Protein AF-0000000070307706 (afdb_homodimer)

Secondary structure (DSSP, 8-state):
---------SS-EEEEE--TTTTT-EEPPHHHIIIIITT--S-EEEEEEETTEEEEEEEEE-SSEE-TTHHHHHHHTT--TT-EEEEEE-STTEEEEEEE-TTSBBPP---------------/---------SS-EEEEE--TTTTT-EEPPHHHIIIIITT--S-EEEEEEETTEEEEEEEEE-SSEE-TTHHHHHHHTT--TT-EEEEEE-STTEEEEEEE-TTSBBPP---------------

Structure (mmCIF, N/CA/C/O backbone):
data_AF-0000000070307706-model_v1
#
loop_
_entity.id
_entity.type
_entity.pdbx_description
1 polymer 'TF-B3 domain-containing protein'
#
loop_
_atom_site.group_PDB
_atom_site.id
_atom_site.type_symbol
_atom_site.label_atom_id
_atom_site.label_alt_id
_atom_site.label_comp_id
_atom_site.label_asym_id
_atom_site.label_entity_id
_atom_site.label_seq_id
_atom_site.pdbx_PDB_ins_code
_atom_site.Cartn_x
_atom_site.Cartn_y
_atom_site.Cartn_z
_atom_site.occupancy
_atom_site.B_iso_or_equiv
_atom_site.auth_seq_id
_atom_site.auth_comp_id
_atom_site.auth_asym_id
_atom_site.auth_atom_id
_atom_site.pdbx_PDB_model_num
ATOM 1 N N . MET A 1 1 ? 24.484 17.641 -7.973 1 25.28 1 MET A N 1
ATOM 2 C CA . MET A 1 1 ? 23.562 16.859 -7.156 1 25.28 1 MET A CA 1
ATOM 3 C C . MET A 1 1 ? 23.531 15.406 -7.613 1 25.28 1 MET A C 1
ATOM 5 O O . MET A 1 1 ? 23.359 15.133 -8.805 1 25.28 1 MET A O 1
ATOM 9 N N . ALA A 1 2 ? 24.297 14.562 -6.98 1 28.7 2 ALA A N 1
ATOM 10 C CA . ALA A 1 2 ? 24.609 13.188 -7.367 1 28.7 2 ALA A CA 1
ATOM 11 C C . ALA A 1 2 ? 23.344 12.422 -7.766 1 28.7 2 ALA A C 1
ATOM 13 O O . ALA A 1 2 ? 22.281 12.633 -7.184 1 28.7 2 ALA A O 1
ATOM 14 N N . ASN A 1 3 ? 23.156 12.188 -8.977 1 34.12 3 ASN A N 1
ATOM 15 C CA . ASN A 1 3 ? 22.141 11.344 -9.609 1 34.12 3 ASN A CA 1
ATOM 16 C C . ASN A 1 3 ? 21.906 10.062 -8.812 1 34.12 3 ASN A C 1
ATOM 18 O O . ASN A 1 3 ? 22.781 9.188 -8.773 1 34.12 3 ASN A O 1
ATOM 22 N N . SER A 1 4 ? 21.625 10.094 -7.613 1 39.03 4 SER A N 1
ATOM 23 C CA . SER A 1 4 ? 21.484 8.859 -6.844 1 39.03 4 SER A CA 1
ATOM 24 C C . SER A 1 4 ? 20.812 7.766 -7.672 1 39.03 4 SER A C 1
ATOM 26 O O . SER A 1 4 ? 19.781 8.008 -8.297 1 39.03 4 SER A O 1
ATOM 28 N N . PRO A 1 5 ? 21.547 6.77 -8.156 1 43.84 5 PRO A N 1
ATOM 29 C CA . PRO A 1 5 ? 21.047 5.641 -8.945 1 43.84 5 PRO A CA 1
ATOM 30 C C . PRO A 1 5 ? 19.594 5.285 -8.625 1 43.84 5 PRO A C 1
ATOM 32 O O . PRO A 1 5 ? 19.125 5.582 -7.527 1 43.84 5 PRO A O 1
ATOM 35 N N . LEU A 1 6 ? 18.875 5.004 -9.641 1 50.31 6 LEU A N 1
ATOM 36 C CA . LEU A 1 6 ? 17.562 4.41 -9.5 1 50.31 6 LEU A CA 1
ATOM 37 C C . LEU A 1 6 ? 17.516 3.434 -8.328 1 50.31 6 LEU A C 1
ATOM 39 O O . LEU A 1 6 ? 18.25 2.436 -8.328 1 50.31 6 LEU A O 1
ATOM 43 N N . HIS A 1 7 ? 17.656 3.783 -7.18 1 57.91 7 HIS A N 1
ATOM 44 C CA . HIS A 1 7 ? 17.688 2.83 -6.078 1 57.91 7 HIS A CA 1
ATOM 45 C C . HIS A 1 7 ? 16.422 1.986 -6.031 1 57.91 7 HIS A C 1
ATOM 47 O O . HIS A 1 7 ? 15.312 2.525 -6.016 1 57.91 7 HIS A O 1
ATOM 53 N N . SER A 1 8 ? 16.5 0.794 -6.781 1 58.91 8 SER A N 1
ATOM 54 C CA . SER A 1 8 ? 15.453 -0.199 -6.57 1 58.91 8 SER A CA 1
ATOM 55 C C . SER A 1 8 ? 15.172 -0.402 -5.082 1 58.91 8 SER A C 1
ATOM 57 O O . SER A 1 8 ? 16.109 -0.51 -4.281 1 58.91 8 SER A O 1
ATOM 59 N N . PRO A 1 9 ? 13.984 -0.134 -4.828 1 68.81 9 PRO A N 1
ATOM 60 C CA . PRO A 1 9 ? 13.695 -0.359 -3.408 1 68.81 9 PRO A CA 1
ATOM 61 C C . PRO A 1 9 ? 14.094 -1.757 -2.939 1 68.81 9 PRO A C 1
ATOM 63 O O . PRO A 1 9 ? 14.062 -2.709 -3.723 1 68.81 9 PRO A O 1
ATOM 66 N N . ILE A 1 10 ? 14.617 -1.902 -1.803 1 72.19 10 ILE A N 1
ATOM 67 C CA . ILE A 1 10 ? 15.008 -3.174 -1.205 1 72.19 10 ILE A CA 1
ATOM 68 C C . ILE A 1 10 ? 13.812 -4.117 -1.165 1 72.19 10 ILE A C 1
ATOM 70 O O . ILE A 1 10 ? 13.93 -5.297 -1.506 1 72.19 10 ILE A O 1
ATOM 74 N N . ASN A 1 11 ? 12.617 -3.582 -0.827 1 87 11 ASN A N 1
ATOM 75 C CA . ASN A 1 11 ? 11.375 -4.348 -0.787 1 87 11 ASN A CA 1
ATOM 76 C C . ASN A 1 11 ? 10.297 -3.707 -1.653 1 87 11 ASN A C 1
ATOM 78 O O . ASN A 1 11 ? 9.445 -2.975 -1.148 1 87 11 ASN A O 1
ATOM 82 N N . PRO A 1 12 ? 10.391 -4.07 -2.934 1 91.25 12 PRO A N 1
ATOM 83 C CA . PRO A 1 12 ? 9.477 -3.393 -3.854 1 91.25 12 PRO A CA 1
ATOM 84 C C . PRO A 1 12 ? 8.008 -3.758 -3.607 1 91.25 12 PRO A C 1
ATOM 86 O O . PRO A 1 12 ? 7.719 -4.852 -3.113 1 91.25 12 PRO A O 1
ATOM 89 N N . HIS A 1 13 ? 7.188 -2.857 -3.975 1 96 13 HIS A N 1
ATOM 90 C CA . HIS A 1 13 ? 5.75 -2.998 -3.764 1 96 13 HIS A CA 1
ATOM 91 C C . HIS A 1 13 ? 4.996 -3.002 -5.09 1 96 13 HIS A C 1
ATOM 93 O O . HIS A 1 13 ? 5.441 -2.389 -6.062 1 96 13 HIS A O 1
ATOM 99 N N . PHE A 1 14 ? 3.879 -3.693 -5.133 1 97 14 PHE A N 1
ATOM 100 C CA . PHE A 1 14 ? 2.834 -3.475 -6.125 1 97 14 PHE A CA 1
ATOM 101 C C . PHE A 1 14 ? 1.454 -3.537 -5.484 1 97 14 PHE A C 1
ATOM 103 O O . PHE A 1 14 ? 1.324 -3.91 -4.316 1 97 14 PHE A O 1
ATOM 110 N N . PHE A 1 15 ? 0.473 -3.076 -6.176 1 96.81 15 PHE A N 1
ATOM 111 C CA . PHE A 1 15 ? -0.882 -3.18 -5.645 1 96.81 15 PHE A CA 1
ATOM 112 C C . PHE A 1 15 ? -1.848 -3.656 -6.723 1 96.81 15 PHE A C 1
ATOM 114 O O . PHE A 1 15 ? -1.539 -3.588 -7.914 1 96.81 15 PHE A O 1
ATOM 121 N N . GLN A 1 16 ? -2.939 -4.16 -6.289 1 96.88 16 GLN A N 1
ATOM 122 C CA . GLN A 1 16 ? -4.027 -4.59 -7.16 1 96.88 16 GLN A CA 1
ATOM 123 C C . GLN A 1 16 ? -5.387 -4.211 -6.57 1 96.88 16 GLN A C 1
ATOM 125 O O . GLN A 1 16 ? -5.688 -4.559 -5.426 1 96.88 16 GLN A O 1
ATOM 130 N N . PRO A 1 17 ? -6.156 -3.441 -7.34 1 95.38 17 PRO A N 1
ATOM 131 C CA . PRO A 1 17 ? -7.574 -3.393 -6.98 1 95.38 17 PRO A CA 1
ATOM 132 C C . PRO A 1 17 ? -8.297 -4.715 -7.234 1 95.38 17 PRO A C 1
ATOM 134 O O . PRO A 1 17 ? -8 -5.402 -8.219 1 95.38 17 PRO A O 1
ATOM 137 N N . LEU A 1 18 ? -9.141 -5.074 -6.305 1 97.5 18 LEU A N 1
ATOM 138 C CA . LEU A 1 18 ? -9.891 -6.312 -6.488 1 97.5 18 LEU A CA 1
ATOM 139 C C . LEU A 1 18 ? -11.141 -6.066 -7.332 1 97.5 18 LEU A C 1
ATOM 141 O O . LEU A 1 18 ? -12.086 -5.426 -6.875 1 97.5 18 LEU A O 1
ATOM 145 N N . LEU A 1 19 ? -11.055 -6.602 -8.5 1 96.5 19 LEU A N 1
ATOM 146 C CA . LEU A 1 19 ? -12.117 -6.445 -9.484 1 96.5 19 LEU A CA 1
ATOM 147 C C . LEU A 1 19 ? -12.93 -7.73 -9.617 1 96.5 19 LEU A C 1
ATOM 149 O O . LEU A 1 19 ? -12.594 -8.75 -9.008 1 96.5 19 LEU A O 1
ATOM 153 N N . PRO A 1 20 ? -14.047 -7.621 -10.328 1 96.38 20 PRO A N 1
ATOM 154 C CA . PRO A 1 20 ? -14.828 -8.852 -10.477 1 96.38 20 PRO A CA 1
ATOM 155 C C . PRO A 1 20 ? -13.977 -10.031 -10.961 1 96.38 20 PRO A C 1
ATOM 157 O O . PRO A 1 20 ? -13.172 -9.883 -11.883 1 96.38 20 PRO A O 1
ATOM 160 N N . GLY A 1 21 ? -14.141 -11.18 -10.344 1 96.12 21 GLY A N 1
ATOM 161 C CA . GLY A 1 21 ? -13.383 -12.367 -10.688 1 96.12 21 GLY A CA 1
ATOM 162 C C . GLY A 1 21 ? -12.086 -12.5 -9.914 1 96.12 21 GLY A C 1
ATOM 163 O O . GLY A 1 21 ? -11.32 -13.438 -10.133 1 96.12 21 GLY A O 1
ATOM 164 N N . PHE A 1 22 ? -11.883 -11.664 -8.93 1 97.06 22 PHE A N 1
ATOM 165 C CA . PHE A 1 22 ? -10.594 -11.609 -8.234 1 97.06 22 PHE A CA 1
ATOM 166 C C . PHE A 1 22 ? -10.367 -12.883 -7.426 1 97.06 22 PHE A C 1
ATOM 168 O O . PHE A 1 22 ? -9.227 -13.195 -7.066 1 97.06 22 PHE A O 1
ATOM 175 N N . THR A 1 23 ? -11.367 -13.617 -7.047 1 96.38 23 THR A N 1
ATOM 176 C CA . THR A 1 23 ? -11.219 -14.797 -6.207 1 96.38 23 THR A CA 1
ATOM 177 C C . THR A 1 23 ? -10.555 -15.938 -6.98 1 96.38 23 THR A C 1
ATOM 179 O O . THR A 1 23 ? -9.992 -16.844 -6.383 1 96.38 23 THR A O 1
ATOM 182 N N . ASN A 1 24 ? -10.688 -15.898 -8.273 1 96.19 24 ASN A N 1
ATOM 183 C CA . ASN A 1 24 ? -10.117 -16.953 -9.102 1 96.19 24 ASN A CA 1
ATOM 184 C C . ASN A 1 24 ? -8.602 -16.812 -9.219 1 96.19 24 ASN A C 1
ATOM 186 O O . ASN A 1 24 ? -7.875 -17.812 -9.102 1 96.19 24 ASN A O 1
ATOM 190 N N . HIS A 1 25 ? -8.211 -15.711 -9.516 1 96.31 25 HIS A N 1
ATOM 191 C CA . HIS A 1 25 ? -6.793 -15.391 -9.617 1 96.31 25 HIS A CA 1
ATOM 192 C C . HIS A 1 25 ? -6.555 -13.891 -9.469 1 96.31 25 HIS A C 1
ATOM 194 O O . HIS A 1 25 ? -7.496 -13.102 -9.539 1 96.31 25 HIS A O 1
ATOM 200 N N . LEU A 1 26 ? -5.371 -13.562 -9.203 1 97.75 26 LEU A N 1
ATOM 201 C CA . LEU A 1 26 ? -4.977 -12.156 -9.172 1 97.75 26 LEU A CA 1
ATOM 202 C C . LEU A 1 26 ? -3.783 -11.906 -10.086 1 97.75 26 LEU A C 1
ATOM 204 O O . LEU A 1 26 ? -2.766 -12.602 -9.992 1 97.75 26 LEU A O 1
ATOM 208 N N . ASP A 1 27 ? -3.938 -10.977 -10.922 1 96 27 ASP A N 1
ATOM 209 C CA . ASP A 1 27 ? -2.836 -10.625 -11.812 1 96 27 ASP A CA 1
ATOM 210 C C . ASP A 1 27 ? -1.731 -9.891 -11.062 1 96 27 ASP A C 1
ATOM 212 O O . ASP A 1 27 ? -2.01 -9.062 -10.195 1 96 27 ASP A O 1
ATOM 216 N N . ILE A 1 28 ? -0.563 -10.203 -11.383 1 96.12 28 ILE A N 1
ATOM 217 C CA . ILE A 1 28 ? 0.592 -9.422 -10.961 1 96.12 28 ILE A CA 1
ATOM 218 C C . ILE A 1 28 ? 0.932 -8.391 -12.031 1 96.12 28 ILE A C 1
ATOM 220 O O . ILE A 1 28 ? 1.01 -8.719 -13.219 1 96.12 28 ILE A O 1
ATOM 224 N N . PRO A 1 29 ? 1.104 -7.133 -11.672 1 95.44 29 PRO A N 1
ATOM 225 C CA . PRO A 1 29 ? 1.474 -6.141 -12.68 1 95.44 29 PRO A CA 1
ATOM 226 C C . PRO A 1 29 ? 2.68 -6.566 -13.516 1 95.44 29 PRO A C 1
ATOM 228 O O . PRO A 1 29 ? 3.689 -7.012 -12.961 1 95.44 29 PRO A O 1
ATOM 231 N N . VAL A 1 30 ? 2.605 -6.355 -14.789 1 93.06 30 VAL A N 1
ATOM 232 C CA . VAL A 1 30 ? 3.615 -6.832 -15.727 1 93.06 30 VAL A CA 1
ATOM 233 C C . VAL A 1 30 ? 4.969 -6.203 -15.391 1 93.06 30 VAL A C 1
ATOM 235 O O . VAL A 1 30 ? 5.984 -6.898 -15.336 1 93.06 30 VAL A O 1
ATOM 238 N N . ALA A 1 31 ? 4.961 -4.934 -15.172 1 90.88 31 ALA A N 1
ATOM 239 C CA . ALA A 1 31 ? 6.203 -4.227 -14.867 1 90.88 31 ALA A CA 1
ATOM 240 C C . ALA A 1 31 ? 6.883 -4.812 -13.633 1 90.88 31 ALA A C 1
ATOM 242 O O . ALA A 1 31 ? 8.102 -5 -13.617 1 90.88 31 ALA A O 1
ATOM 243 N N . PHE A 1 32 ? 6.125 -5.105 -12.672 1 93.44 32 PHE A N 1
ATOM 244 C CA . PHE A 1 32 ? 6.684 -5.699 -11.461 1 93.44 32 PHE A CA 1
ATOM 245 C C . PHE A 1 32 ? 7.211 -7.102 -11.742 1 93.44 32 PHE A C 1
ATOM 247 O O . PHE A 1 32 ? 8.305 -7.457 -11.297 1 93.44 32 PHE A O 1
ATOM 254 N N . PHE A 1 33 ? 6.391 -7.812 -12.391 1 92.62 33 PHE A N 1
ATOM 255 C CA . PHE A 1 33 ? 6.719 -9.203 -12.688 1 92.62 33 PHE A CA 1
ATOM 256 C C . PHE A 1 33 ? 8.039 -9.297 -13.438 1 92.62 33 PHE A C 1
ATOM 258 O O . PHE A 1 33 ? 8.938 -10.039 -13.031 1 92.62 33 PHE A O 1
ATOM 265 N N . LEU A 1 34 ? 8.219 -8.578 -14.469 1 89.31 34 LEU A N 1
ATOM 266 C CA . LEU A 1 34 ? 9.406 -8.633 -15.32 1 89.31 34 LEU A CA 1
ATOM 267 C C . LEU A 1 34 ? 10.641 -8.18 -14.555 1 89.31 34 LEU A C 1
ATOM 269 O O . LEU A 1 34 ? 11.719 -8.758 -14.703 1 89.31 34 LEU A O 1
ATOM 273 N N . LYS A 1 35 ? 10.453 -7.301 -13.734 1 88.25 35 LYS A N 1
ATOM 274 C CA . LYS A 1 35 ? 11.594 -6.691 -13.055 1 88.25 35 LYS A CA 1
ATOM 275 C C . LYS A 1 35 ? 12.039 -7.531 -11.867 1 88.25 35 LYS A C 1
ATOM 277 O O . LYS A 1 35 ? 13.234 -7.625 -11.578 1 88.25 35 LYS A O 1
ATOM 282 N N . HIS A 1 36 ? 11.039 -8.148 -11.195 1 88.56 36 HIS A N 1
ATOM 283 C CA . HIS A 1 36 ? 11.398 -8.672 -9.883 1 88.56 36 HIS A CA 1
ATOM 284 C C . HIS A 1 36 ? 11.195 -10.18 -9.82 1 88.56 36 HIS A C 1
ATOM 286 O O . HIS A 1 36 ? 11.727 -10.844 -8.93 1 88.56 36 HIS A O 1
ATOM 292 N N . LEU A 1 37 ? 10.438 -10.68 -10.75 1 88.5 37 LEU A N 1
ATOM 293 C CA . LEU A 1 37 ? 10.078 -12.078 -10.57 1 88.5 37 LEU A CA 1
ATOM 294 C C . LEU A 1 37 ? 10.555 -12.922 -11.75 1 88.5 37 LEU A C 1
ATOM 296 O O . LEU A 1 37 ? 10.719 -14.141 -11.625 1 88.5 37 LEU A O 1
ATOM 300 N N . GLU A 1 38 ? 10.688 -12.156 -13.023 1 78.44 38 GLU A N 1
ATOM 301 C CA . GLU A 1 38 ? 10.914 -12.898 -14.258 1 78.44 38 GLU A CA 1
ATOM 302 C C . GLU A 1 38 ? 12.328 -13.469 -14.305 1 78.44 38 GLU A C 1
ATOM 304 O O . GLU A 1 38 ? 13.305 -12.719 -14.398 1 78.44 38 GLU A O 1
ATOM 309 N N . ARG A 1 39 ? 12.68 -14.266 -13.594 1 66.06 39 ARG A N 1
ATOM 310 C CA . ARG A 1 39 ? 13.945 -14.945 -13.844 1 66.06 39 ARG A CA 1
ATOM 311 C C . ARG A 1 39 ? 13.727 -16.266 -14.578 1 66.06 39 ARG A C 1
ATOM 313 O O . ARG A 1 39 ? 14.531 -16.641 -15.43 1 66.06 39 ARG A O 1
ATOM 320 N N . ASN A 1 40 ? 12.75 -16.922 -14.391 1 64.31 40 ASN A N 1
ATOM 321 C CA . ASN A 1 40 ? 12.414 -18.156 -15.086 1 64.31 40 ASN A CA 1
ATOM 322 C C . ASN A 1 40 ? 10.906 -18.344 -15.211 1 64.31 40 ASN A C 1
ATOM 324 O O . ASN A 1 40 ? 10.141 -17.844 -14.375 1 64.31 40 ASN A O 1
ATOM 328 N N . ASN A 1 41 ? 10.383 -18.5 -16.391 1 64.5 41 ASN A N 1
ATOM 329 C CA . ASN A 1 41 ? 8.969 -18.641 -16.75 1 64.5 41 ASN A CA 1
ATOM 330 C C . ASN A 1 41 ? 8.359 -19.906 -16.141 1 64.5 41 ASN A C 1
ATOM 332 O O . ASN A 1 41 ? 7.258 -20.312 -16.516 1 64.5 41 ASN A O 1
ATOM 336 N N . LYS A 1 42 ? 9.102 -20.562 -15.281 1 73.62 42 LYS A N 1
ATOM 337 C CA . LYS A 1 42 ? 8.555 -21.75 -14.648 1 73.62 42 LYS A CA 1
ATOM 338 C C . LYS A 1 42 ? 7.621 -21.391 -13.492 1 73.62 42 LYS A C 1
ATOM 340 O O . LYS A 1 42 ? 7.695 -20.281 -12.953 1 73.62 42 LYS A O 1
ATOM 345 N N . ARG A 1 43 ? 6.625 -22.297 -13.289 1 82.62 43 ARG A N 1
ATOM 346 C CA . ARG A 1 43 ? 5.738 -22.219 -12.133 1 82.62 43 ARG A CA 1
ATOM 347 C C . ARG A 1 43 ? 6.535 -22.078 -10.836 1 82.62 43 ARG A C 1
ATOM 349 O O . ARG A 1 43 ? 7.535 -22.766 -10.641 1 82.62 43 ARG A O 1
ATOM 356 N N . LYS A 1 44 ? 6.133 -21.031 -10.078 1 92.44 44 LYS A N 1
ATOM 357 C CA . LYS A 1 44 ? 6.789 -20.75 -8.812 1 92.44 44 LYS A CA 1
ATOM 358 C C . LYS A 1 44 ? 5.781 -20.734 -7.664 1 92.44 44 LYS A C 1
ATOM 360 O O . LYS A 1 44 ? 4.586 -20.516 -7.883 1 92.44 44 LYS A O 1
ATOM 365 N N . THR A 1 45 ? 6.25 -21.078 -6.508 1 95.19 45 THR A N 1
ATOM 366 C CA . THR A 1 45 ? 5.426 -20.984 -5.309 1 95.19 45 THR A CA 1
ATOM 367 C C . THR A 1 45 ? 5.809 -19.766 -4.484 1 95.19 45 THR A C 1
ATOM 369 O O . THR A 1 45 ? 6.98 -19.562 -4.16 1 95.19 45 THR A O 1
ATOM 372 N N . ALA A 1 46 ? 4.871 -18.984 -4.219 1 97 46 ALA A N 1
ATOM 373 C CA . ALA A 1 46 ? 5.066 -17.828 -3.363 1 97 46 ALA A CA 1
ATOM 374 C C . ALA A 1 46 ? 4.43 -18.031 -1.992 1 97 46 ALA A C 1
ATOM 376 O O . ALA A 1 46 ? 3.566 -18.891 -1.827 1 97 46 ALA A O 1
ATOM 377 N N . LYS A 1 47 ? 4.914 -17.25 -1.072 1 98.12 47 LYS A N 1
ATOM 378 C CA . LYS A 1 47 ? 4.363 -17.219 0.279 1 98.12 47 LYS A CA 1
ATOM 379 C C . LYS A 1 47 ? 3.77 -15.852 0.595 1 98.12 47 LYS A C 1
ATOM 381 O O . LYS A 1 47 ? 4.434 -14.828 0.414 1 98.12 47 LYS A O 1
ATOM 386 N N . LEU A 1 48 ? 2.514 -15.82 1.007 1 98 48 LEU A N 1
ATOM 387 C CA . LEU A 1 48 ? 1.842 -14.594 1.423 1 98 48 LEU A CA 1
ATOM 388 C C . LEU A 1 48 ? 1.691 -14.547 2.939 1 98 48 LEU A C 1
ATOM 390 O O . LEU A 1 48 ? 1.241 -15.516 3.555 1 98 48 LEU A O 1
ATOM 394 N N . ARG A 1 49 ? 2.098 -13.461 3.488 1 96.38 49 ARG A N 1
ATOM 395 C CA . ARG A 1 49 ? 1.932 -13.172 4.91 1 96.38 49 ARG A CA 1
ATOM 396 C C . ARG A 1 49 ? 1.136 -11.891 5.117 1 96.38 49 ARG A C 1
ATOM 398 O O . ARG A 1 49 ? 1.041 -11.055 4.211 1 96.38 49 ARG A O 1
ATOM 405 N N . SER A 1 50 ? 0.526 -11.781 6.207 1 93.88 50 SER A N 1
ATOM 406 C CA . SER A 1 50 ? -0.199 -10.57 6.605 1 93.88 50 SER A CA 1
ATOM 407 C C . SER A 1 50 ? -0.211 -10.406 8.117 1 93.88 50 SER A C 1
ATOM 409 O O . SER A 1 50 ? -0.017 -11.375 8.859 1 93.88 50 SER A O 1
ATOM 411 N N . ASP A 1 51 ? -0.408 -9.18 8.57 1 88.94 51 ASP A N 1
ATOM 412 C CA . ASP A 1 51 ? -0.5 -8.938 10.008 1 88.94 51 ASP A CA 1
ATOM 413 C C . ASP A 1 51 ? -1.82 -9.461 10.57 1 88.94 51 ASP A C 1
ATOM 415 O O . ASP A 1 51 ? -1.97 -9.609 11.789 1 88.94 51 ASP A O 1
ATOM 419 N N . ALA A 1 52 ? -2.75 -9.695 9.734 1 86.12 52 ALA A N 1
ATOM 420 C CA . ALA A 1 52 ? -4.09 -10.109 10.156 1 86.12 52 ALA A CA 1
ATOM 421 C C . ALA A 1 52 ? -4.133 -11.602 10.461 1 86.12 52 ALA A C 1
ATOM 423 O O . ALA A 1 52 ? -5.117 -12.102 11.008 1 86.12 52 ALA A O 1
ATOM 424 N N . SER A 1 53 ? -3.123 -12.297 10.109 1 85.19 53 SER A N 1
ATOM 425 C CA . SER A 1 53 ? -3.102 -13.75 10.266 1 85.19 53 SER A CA 1
ATOM 426 C C . SER A 1 53 ? -1.705 -14.242 10.617 1 85.19 53 SER A C 1
ATOM 428 O O . SER A 1 53 ? -0.711 -13.758 10.078 1 85.19 53 SER A O 1
ATOM 430 N N . GLU A 1 54 ? -1.62 -15.188 11.43 1 88.31 54 GLU A N 1
ATOM 431 C CA . GLU A 1 54 ? -0.34 -15.82 11.727 1 88.31 54 GLU A CA 1
ATOM 432 C C . GLU A 1 54 ? 0.027 -16.859 10.664 1 88.31 54 GLU A C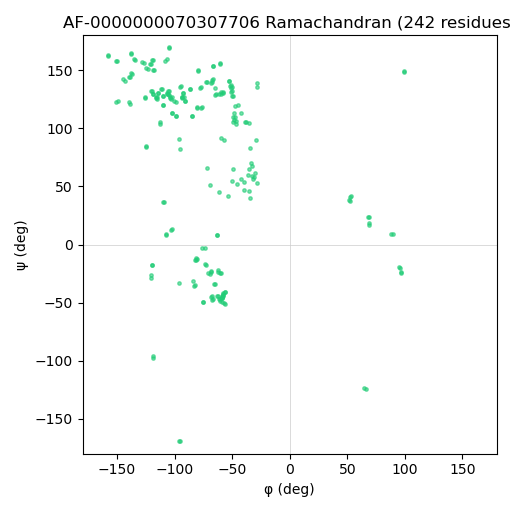 1
ATOM 434 O O . GLU A 1 54 ? 1.169 -17.312 10.609 1 88.31 54 GLU A O 1
ATOM 439 N N . THR A 1 55 ? -0.92 -17.172 9.906 1 92.38 55 THR A N 1
ATOM 440 C CA . THR A 1 55 ? -0.743 -18.203 8.883 1 92.38 55 THR A CA 1
ATOM 441 C C . THR A 1 55 ? 0.04 -17.641 7.695 1 92.38 55 THR A C 1
ATOM 443 O O . THR A 1 55 ? -0.179 -16.516 7.273 1 92.38 55 THR A O 1
ATOM 446 N N . THR A 1 56 ? 0.955 -18.391 7.234 1 96.81 56 THR A N 1
ATOM 447 C CA . THR A 1 56 ? 1.585 -18.141 5.941 1 96.81 56 THR A CA 1
ATOM 448 C C . THR A 1 56 ? 0.888 -18.938 4.844 1 96.81 56 THR A C 1
ATOM 450 O O . THR A 1 56 ? 0.737 -20.156 4.953 1 96.81 56 THR A O 1
ATOM 453 N N . TRP A 1 57 ? 0.454 -18.312 3.822 1 97.62 57 TRP A N 1
ATOM 454 C CA . TRP A 1 57 ? -0.342 -18.922 2.766 1 97.62 57 TRP A CA 1
ATOM 455 C C . TRP A 1 57 ? 0.511 -19.203 1.531 1 97.62 57 TRP A C 1
ATOM 457 O O . TRP A 1 57 ? 1.196 -18.312 1.03 1 97.62 57 TRP A O 1
ATOM 467 N N . ARG A 1 58 ? 0.479 -20.391 1.081 1 98.12 58 ARG A N 1
ATOM 468 C CA . ARG A 1 58 ? 1.177 -20.75 -0.149 1 98.12 58 ARG A CA 1
ATOM 469 C C . ARG A 1 58 ? 0.301 -20.484 -1.37 1 98.12 58 ARG A C 1
ATOM 471 O O . ARG A 1 58 ? -0.87 -20.875 -1.393 1 98.12 58 ARG A O 1
ATOM 478 N N . VAL A 1 59 ? 0.885 -19.875 -2.338 1 98 59 VAL A N 1
ATOM 479 C CA . VAL A 1 59 ? 0.173 -19.578 -3.578 1 98 59 VAL A CA 1
ATOM 480 C C . VAL A 1 59 ? 1.073 -19.875 -4.773 1 98 59 VAL A C 1
ATOM 482 O O . VAL A 1 59 ? 2.285 -19.656 -4.719 1 98 59 VAL A O 1
ATOM 485 N N . GLU A 1 60 ? 0.481 -20.297 -5.836 1 96.56 60 GLU A N 1
ATOM 486 C CA . GLU A 1 60 ? 1.239 -20.562 -7.055 1 96.56 60 GLU A CA 1
ATOM 487 C C . GLU A 1 60 ? 1.233 -19.344 -7.984 1 96.56 60 GLU A C 1
ATOM 489 O O . GLU A 1 60 ? 0.206 -18.688 -8.148 1 96.56 60 GLU A O 1
ATOM 494 N N . ILE A 1 61 ? 2.385 -19.109 -8.477 1 94.88 61 ILE A N 1
ATOM 495 C CA . ILE A 1 61 ? 2.504 -18.141 -9.562 1 94.88 61 ILE A CA 1
ATOM 496 C C . ILE A 1 61 ? 2.562 -18.859 -10.906 1 94.88 61 ILE A C 1
ATOM 498 O O . ILE A 1 61 ? 3.527 -19.578 -11.188 1 94.88 61 ILE A O 1
ATOM 502 N N . ASP A 1 62 ? 1.578 -18.734 -11.648 1 90.38 62 ASP A N 1
ATOM 503 C CA . ASP A 1 62 ? 1.436 -19.297 -12.984 1 90.38 62 ASP A CA 1
ATOM 504 C C . ASP A 1 62 ? 1.412 -18.203 -14.047 1 90.38 62 ASP A C 1
ATOM 506 O O . ASP A 1 62 ? 0.408 -17.5 -14.203 1 90.38 62 ASP A O 1
ATOM 510 N N . GLY A 1 63 ? 2.557 -18.109 -14.703 1 87.62 63 GLY A N 1
ATOM 511 C CA . GLY A 1 63 ? 2.695 -16.922 -15.516 1 87.62 63 GLY A CA 1
ATOM 512 C C . GLY A 1 63 ? 2.756 -15.641 -14.688 1 87.62 63 GLY A C 1
ATOM 513 O O . GLY A 1 63 ? 3.588 -15.523 -13.789 1 87.62 63 GLY A O 1
ATOM 514 N N . GLN A 1 64 ? 1.849 -14.711 -14.992 1 92.25 64 GLN A N 1
ATOM 515 C CA . GLN A 1 64 ? 1.838 -13.43 -14.297 1 92.25 64 GLN A CA 1
ATOM 516 C C . GLN A 1 64 ? 0.632 -13.328 -13.367 1 92.25 64 GLN A C 1
ATOM 518 O O . GLN A 1 64 ? -0.005 -12.273 -13.289 1 92.25 64 GLN A O 1
ATOM 523 N N . ARG A 1 65 ? 0.28 -14.484 -12.75 1 94.5 65 ARG A N 1
ATOM 524 C CA . ARG A 1 65 ? -0.91 -14.5 -11.898 1 94.5 65 ARG A CA 1
ATOM 525 C C . ARG A 1 65 ? -0.67 -15.305 -10.633 1 94.5 65 ARG A C 1
ATOM 527 O O . ARG A 1 65 ? 0.015 -16.328 -10.664 1 94.5 65 ARG A O 1
ATOM 534 N N . LEU A 1 66 ? -1.249 -14.836 -9.602 1 96.88 66 LEU A N 1
ATOM 535 C CA . LEU A 1 66 ? -1.469 -15.695 -8.438 1 96.88 66 LEU A CA 1
ATOM 536 C C . LEU A 1 66 ? -2.688 -16.578 -8.641 1 96.88 66 LEU A C 1
ATOM 538 O O . LEU A 1 66 ? -3.801 -16.094 -8.836 1 96.88 66 LEU A O 1
ATOM 542 N N . SER A 1 67 ? -2.48 -17.859 -8.648 1 95.31 67 SER A N 1
ATOM 543 C CA . SER A 1 67 ? -3.551 -18.781 -9 1 95.31 67 SER A CA 1
ATOM 544 C C . SER A 1 67 ? -3.871 -19.719 -7.836 1 95.31 67 SER A C 1
ATOM 546 O O . SER A 1 67 ? -4.535 -19.328 -6.879 1 95.31 67 SER A O 1
ATOM 548 N N . ASP A 1 68 ? -3.287 -20.938 -7.82 1 96.44 68 ASP A N 1
ATOM 549 C CA . ASP A 1 68 ? -3.598 -21.906 -6.773 1 96.44 68 ASP A CA 1
ATOM 550 C C . ASP A 1 68 ? -3.205 -21.359 -5.398 1 96.44 68 ASP A C 1
ATOM 552 O O . ASP A 1 68 ? -2.078 -20.906 -5.207 1 96.44 68 ASP A O 1
ATOM 556 N N . GLY A 1 69 ? -4.172 -21.422 -4.438 1 97.94 69 GLY A N 1
ATOM 557 C CA . GLY A 1 69 ? -3.918 -20.953 -3.084 1 97.94 69 GLY A CA 1
ATOM 558 C C . GLY A 1 69 ? -4.41 -19.531 -2.846 1 97.94 69 GLY A C 1
ATOM 559 O O . GLY A 1 69 ? -4.676 -19.156 -1.705 1 97.94 69 GLY A O 1
ATOM 560 N N . TRP A 1 70 ? -4.551 -18.734 -3.848 1 98.25 70 TRP A N 1
ATOM 561 C CA . TRP A 1 70 ? -4.992 -17.344 -3.736 1 98.25 70 TRP A CA 1
ATOM 562 C C . TRP A 1 70 ? -6.41 -17.266 -3.184 1 98.25 70 TRP A C 1
ATOM 564 O O . TRP A 1 70 ? -6.699 -16.453 -2.299 1 98.25 70 TRP A O 1
ATOM 574 N N . GLU A 1 71 ? -7.246 -18.125 -3.721 1 98.06 71 GLU A N 1
ATOM 575 C CA . GLU A 1 71 ? -8.625 -18.094 -3.248 1 98.06 71 GLU A CA 1
ATOM 576 C C . GLU A 1 71 ? -8.695 -18.328 -1.741 1 98.06 71 GLU A C 1
ATOM 578 O O . GLU A 1 71 ? -9.461 -17.656 -1.04 1 98.06 71 GLU A O 1
ATOM 583 N N . ASP A 1 72 ? -7.934 -19.281 -1.264 1 97.31 72 ASP A N 1
ATOM 584 C CA . ASP A 1 72 ? -7.906 -19.562 0.171 1 97.31 72 ASP A CA 1
ATOM 585 C C . ASP A 1 72 ? -7.465 -18.328 0.955 1 97.31 72 ASP A C 1
ATOM 587 O O . ASP A 1 72 ? -8.039 -18 2 1 97.31 72 ASP A O 1
ATOM 591 N N . PHE A 1 73 ? -6.441 -17.656 0.484 1 97.25 73 PHE A N 1
ATOM 592 C CA . PHE A 1 73 ? -5.98 -16.438 1.126 1 97.25 73 PHE A CA 1
ATOM 593 C C . PHE A 1 73 ? -7.078 -15.383 1.134 1 97.25 73 PHE A C 1
ATOM 595 O O . PHE A 1 73 ? -7.336 -14.75 2.162 1 97.25 73 PHE A O 1
ATOM 602 N N . ALA A 1 74 ? -7.68 -15.188 -0.067 1 97.56 74 ALA A N 1
ATOM 603 C CA . ALA A 1 74 ? -8.711 -14.164 -0.224 1 97.56 74 ALA A CA 1
ATOM 604 C C . ALA A 1 74 ? -9.875 -14.406 0.727 1 97.56 74 ALA A C 1
ATOM 606 O O . ALA A 1 74 ? -10.344 -13.484 1.398 1 97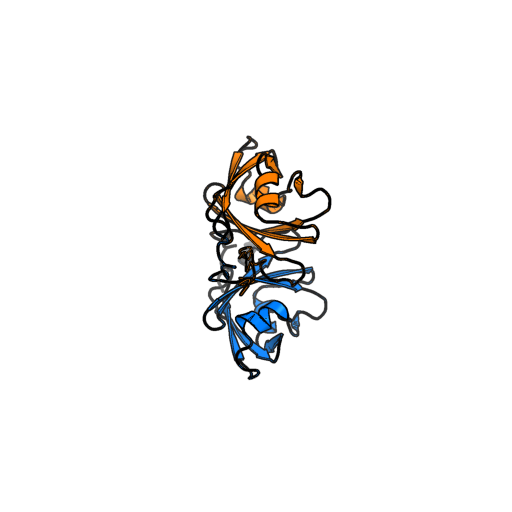.56 74 ALA A O 1
ATOM 607 N N . VAL A 1 75 ? -10.297 -15.602 0.783 1 95.19 75 VAL A N 1
ATOM 608 C CA . VAL A 1 75 ? -11.406 -15.977 1.651 1 95.19 75 VAL A CA 1
ATOM 609 C C . VAL A 1 75 ? -10.984 -15.852 3.113 1 95.19 75 VAL A C 1
ATOM 611 O O . VAL A 1 75 ? -11.727 -15.297 3.934 1 95.19 75 VAL A O 1
ATOM 614 N N . GLY A 1 76 ? -9.789 -16.344 3.414 1 93.94 76 GLY A N 1
ATOM 615 C CA . GLY A 1 76 ? -9.281 -16.297 4.773 1 93.94 76 GLY A CA 1
ATOM 616 C C . GLY A 1 76 ? -9.148 -14.875 5.305 1 93.94 76 GLY A C 1
ATOM 617 O O . GLY A 1 76 ? -9.156 -14.656 6.52 1 93.94 76 GLY A O 1
ATOM 618 N N . HIS A 1 77 ? -9.016 -13.945 4.418 1 94.62 77 HIS A N 1
ATOM 619 C CA . HIS A 1 77 ? -8.852 -12.555 4.824 1 94.62 77 HIS A CA 1
ATOM 620 C C . HIS A 1 77 ? -10.109 -11.742 4.543 1 94.62 77 HIS A C 1
ATOM 622 O O . HIS A 1 77 ? -10.086 -10.516 4.602 1 94.62 77 HIS A O 1
ATOM 628 N N . ASP A 1 78 ? -11.188 -12.383 4.145 1 93.88 78 ASP A N 1
ATOM 629 C CA . ASP A 1 78 ? -12.469 -11.75 3.881 1 93.88 78 ASP A CA 1
ATOM 630 C C . ASP A 1 78 ? -12.32 -10.594 2.895 1 93.88 78 ASP A C 1
ATOM 632 O O . ASP A 1 78 ? -12.836 -9.5 3.131 1 93.88 78 ASP A O 1
ATOM 636 N N . LEU A 1 79 ? -11.508 -10.844 1.883 1 96.44 79 LEU A N 1
ATOM 637 C CA . LEU A 1 79 ? -11.352 -9.82 0.856 1 96.44 79 LEU A CA 1
ATOM 638 C C . LEU A 1 79 ? -12.633 -9.641 0.059 1 96.44 79 LEU A C 1
ATOM 640 O O . LEU A 1 79 ? -13.336 -10.617 -0.223 1 96.44 79 LEU A O 1
ATOM 644 N N . ARG A 1 80 ? -12.914 -8.398 -0.263 1 96.44 80 ARG A N 1
ATOM 645 C CA . ARG A 1 80 ? -14.148 -8.07 -0.966 1 96.44 80 ARG A CA 1
ATOM 646 C C . ARG A 1 80 ? -13.859 -7.27 -2.232 1 96.44 80 ARG A C 1
ATOM 648 O O . ARG A 1 80 ? -12.797 -6.66 -2.363 1 96.44 80 ARG A O 1
ATOM 655 N N . LEU A 1 81 ? -14.828 -7.359 -3.164 1 96.31 81 LEU A N 1
ATOM 656 C CA . LEU A 1 81 ? -14.781 -6.523 -4.359 1 96.31 81 LEU A CA 1
ATOM 657 C C . LEU A 1 81 ? -14.555 -5.062 -3.996 1 96.31 81 LEU A C 1
ATOM 659 O O . LEU A 1 81 ? -15.203 -4.531 -3.094 1 96.31 81 LEU A O 1
ATOM 663 N N . GLY A 1 82 ? -13.602 -4.461 -4.707 1 94.94 82 GLY A N 1
ATOM 664 C CA . GLY A 1 82 ? -13.336 -3.047 -4.477 1 94.94 82 GLY A CA 1
ATOM 665 C C . GLY A 1 82 ? -12.211 -2.799 -3.49 1 94.94 82 GLY A C 1
ATOM 666 O O . GLY A 1 82 ? -11.672 -1.693 -3.42 1 94.94 82 GLY A O 1
ATOM 667 N N . ASP A 1 83 ? -11.852 -3.783 -2.662 1 96.06 83 ASP A N 1
ATOM 668 C CA . ASP A 1 83 ? -10.672 -3.648 -1.812 1 96.06 83 ASP A CA 1
ATOM 669 C C . ASP A 1 83 ? -9.406 -3.463 -2.648 1 96.06 83 ASP A C 1
ATOM 671 O O . ASP A 1 83 ? -9.398 -3.768 -3.842 1 96.06 83 ASP A O 1
ATOM 675 N N . ILE A 1 84 ? -8.43 -2.875 -2.078 1 96.44 84 ILE A N 1
ATOM 676 C CA . ILE A 1 84 ? -7.094 -2.793 -2.66 1 96.44 84 ILE A CA 1
ATOM 677 C C . ILE A 1 84 ? -6.121 -3.639 -1.842 1 96.44 84 ILE A C 1
ATOM 679 O O . ILE A 1 84 ? -6.16 -3.621 -0.609 1 96.44 84 ILE A O 1
ATOM 683 N N . VAL A 1 85 ? -5.316 -4.422 -2.531 1 97.81 85 VAL A N 1
ATOM 684 C CA . VAL A 1 85 ? -4.312 -5.215 -1.832 1 97.81 85 VAL A CA 1
ATOM 685 C C . VAL A 1 85 ? -2.916 -4.738 -2.223 1 97.81 85 VAL A C 1
ATOM 687 O O . VAL A 1 85 ? -2.629 -4.543 -3.406 1 97.81 85 VAL A O 1
ATOM 690 N N . ILE A 1 86 ? -2.092 -4.504 -1.273 1 97.19 86 ILE A N 1
ATOM 691 C CA . ILE A 1 86 ? -0.704 -4.09 -1.453 1 97.19 86 ILE A CA 1
ATOM 692 C C . ILE A 1 86 ? 0.229 -5.254 -1.13 1 97.19 86 ILE A C 1
ATOM 694 O O . ILE A 1 86 ? 0.103 -5.887 -0.077 1 97.19 86 ILE A O 1
ATOM 698 N N . PHE A 1 87 ? 1.126 -5.504 -2.021 1 97.56 87 PHE A N 1
ATOM 699 C CA . PHE A 1 87 ? 2.137 -6.539 -1.844 1 97.56 87 PHE A CA 1
ATOM 700 C C . PHE A 1 87 ? 3.518 -5.922 -1.653 1 97.56 87 PHE A C 1
ATOM 702 O O . PHE A 1 87 ? 3.98 -5.152 -2.498 1 97.56 87 PHE A O 1
ATOM 709 N N . ARG A 1 88 ? 4.102 -6.176 -0.604 1 95.94 88 ARG A N 1
ATOM 710 C CA . ARG A 1 88 ? 5.508 -5.859 -0.371 1 95.94 88 ARG A CA 1
ATOM 711 C C . ARG A 1 88 ? 6.383 -7.098 -0.519 1 95.94 88 ARG A C 1
ATOM 713 O O . ARG A 1 88 ? 6.227 -8.07 0.226 1 95.94 88 ARG A O 1
ATOM 720 N N . HIS A 1 89 ? 7.219 -7.082 -1.543 1 95.75 89 HIS A N 1
ATOM 721 C CA . HIS A 1 89 ? 8.102 -8.219 -1.782 1 95.75 89 HIS A CA 1
ATOM 722 C C . HIS A 1 89 ? 9.273 -8.219 -0.81 1 95.75 89 HIS A C 1
ATOM 724 O O . HIS A 1 89 ? 10.094 -7.297 -0.818 1 95.75 89 HIS A O 1
ATOM 730 N N . GLU A 1 90 ? 9.375 -9.25 -0.008 1 93.75 90 GLU A N 1
ATOM 731 C CA . GLU A 1 90 ? 10.375 -9.305 1.052 1 93.75 90 GLU A CA 1
ATOM 732 C C . GLU A 1 90 ? 11.539 -10.219 0.664 1 93.75 90 GLU A C 1
ATOM 734 O O . GLU A 1 90 ? 12.328 -10.625 1.519 1 93.75 90 GLU A O 1
ATOM 739 N N . GLY A 1 91 ? 11.617 -10.594 -0.595 1 89.75 91 GLY A N 1
ATOM 740 C CA . GLY A 1 91 ? 12.656 -11.5 -1.051 1 89.75 91 GLY A CA 1
ATOM 741 C C . GLY A 1 91 ? 12.188 -12.938 -1.188 1 89.75 91 GLY A C 1
ATOM 742 O O . GLY A 1 91 ? 11.281 -13.367 -0.465 1 89.75 91 GLY A O 1
ATOM 743 N N . GLU A 1 92 ? 12.734 -13.703 -2.105 1 90.25 92 GLU A N 1
ATOM 744 C CA . GLU A 1 92 ? 12.5 -15.125 -2.328 1 90.25 92 GLU A CA 1
ATOM 745 C C . GLU A 1 92 ? 11.008 -15.43 -2.439 1 90.25 92 GLU A C 1
ATOM 747 O O . GLU A 1 92 ? 10.508 -16.359 -1.797 1 90.25 92 GLU A O 1
ATOM 752 N N . LEU A 1 93 ? 10.258 -14.594 -3.051 1 93.31 93 LEU A N 1
ATOM 753 C CA . LEU A 1 93 ? 8.852 -14.75 -3.393 1 93.31 93 LEU A CA 1
ATOM 754 C C . LEU A 1 93 ? 7.984 -14.742 -2.137 1 93.31 93 LEU A C 1
ATOM 756 O O . LEU A 1 93 ? 6.953 -15.422 -2.084 1 93.31 93 LEU A O 1
ATOM 760 N N . VAL A 1 94 ? 8.531 -14.141 -1.113 1 96.06 94 VAL A N 1
ATOM 761 C CA . VAL A 1 94 ? 7.723 -13.875 0.072 1 96.06 94 VAL A CA 1
ATOM 762 C C . VAL A 1 94 ? 7.129 -12.469 -0.011 1 96.06 94 VAL A C 1
ATOM 764 O O . VAL A 1 94 ? 7.848 -11.5 -0.258 1 96.06 94 VAL A O 1
ATOM 767 N N . PHE A 1 95 ? 5.824 -12.414 0.149 1 97.31 95 PHE A N 1
ATOM 768 C CA . PHE A 1 95 ? 5.129 -11.141 0.096 1 97.31 95 PHE A CA 1
ATOM 769 C C . PHE A 1 95 ? 4.395 -10.867 1.403 1 97.31 95 PHE A C 1
ATOM 771 O O . PHE A 1 95 ? 3.736 -11.758 1.948 1 97.31 95 PHE A O 1
ATOM 778 N N . HIS A 1 96 ? 4.562 -9.711 1.893 1 96.12 96 HIS A N 1
ATOM 779 C CA . HIS A 1 96 ? 3.674 -9.211 2.939 1 96.12 96 HIS A CA 1
ATOM 780 C C . HIS A 1 96 ? 2.49 -8.461 2.346 1 96.12 96 HIS A C 1
ATOM 782 O O . HIS A 1 96 ? 2.674 -7.508 1.583 1 96.12 96 HIS A O 1
ATOM 788 N N . VAL A 1 97 ? 1.278 -8.891 2.688 1 97.06 97 VAL A N 1
ATOM 789 C CA . VAL A 1 97 ? 0.078 -8.375 2.039 1 97.06 97 VAL A CA 1
ATOM 790 C C . VAL A 1 97 ? -0.71 -7.516 3.023 1 97.06 97 VAL A C 1
ATOM 792 O O . VAL A 1 97 ? -0.942 -7.922 4.164 1 97.06 97 VAL A O 1
ATOM 795 N N . THR A 1 98 ? -1.027 -6.344 2.615 1 95.5 98 THR A N 1
ATOM 796 C CA . THR A 1 98 ? -1.913 -5.438 3.336 1 95.5 98 THR A CA 1
ATOM 797 C C . THR A 1 98 ? -3.18 -5.164 2.529 1 95.5 98 THR A C 1
ATOM 799 O O . THR A 1 98 ? -3.107 -4.797 1.355 1 95.5 98 THR A O 1
ATOM 802 N N . ALA A 1 99 ? -4.301 -5.379 3.145 1 96.44 99 ALA A N 1
ATOM 803 C CA . ALA A 1 99 ? -5.578 -5.141 2.48 1 96.44 99 ALA A CA 1
ATOM 804 C C . ALA A 1 99 ? -6.234 -3.861 2.988 1 96.44 99 ALA A C 1
ATOM 806 O O . ALA A 1 99 ? -6.297 -3.629 4.199 1 96.44 99 ALA A O 1
ATOM 807 N N . LEU A 1 100 ? -6.672 -3.07 2.039 1 95.44 100 LEU A N 1
ATOM 808 C CA . LEU A 1 100 ? -7.34 -1.809 2.342 1 95.44 100 LEU A CA 1
ATOM 809 C C . LEU A 1 100 ? -8.766 -1.808 1.806 1 95.44 100 LEU A C 1
ATOM 811 O O . LEU A 1 100 ? -8.992 -2.121 0.635 1 95.44 100 LEU A O 1
ATOM 815 N N . GLY A 1 101 ? -9.664 -1.462 2.658 1 93.81 101 GLY A N 1
ATOM 816 C CA . GLY A 1 101 ? -11.078 -1.51 2.303 1 93.81 101 GLY A CA 1
ATOM 817 C C . GLY A 1 101 ? -11.617 -0.172 1.836 1 93.81 101 GLY A C 1
ATOM 818 O O . GLY A 1 101 ? -10.852 0.747 1.543 1 93.81 101 GLY A O 1
ATOM 819 N N . PRO A 1 102 ? -12.906 -0.106 1.728 1 91.5 102 PRO A N 1
ATOM 820 C CA . PRO A 1 102 ? -13.57 1.08 1.182 1 91.5 102 PRO A CA 1
ATOM 821 C C . PRO A 1 102 ? -13.328 2.332 2.023 1 91.5 102 PRO A C 1
ATOM 823 O O . PRO A 1 102 ? -13.492 3.451 1.534 1 91.5 102 PRO A O 1
ATOM 826 N N . SER A 1 103 ? -12.984 2.221 3.262 1 90.38 103 SER A N 1
ATOM 827 C CA . SER A 1 103 ? -12.641 3.367 4.098 1 90.38 103 SER A CA 1
ATOM 828 C C . SER A 1 103 ? -11.25 3.895 3.771 1 90.38 103 SER A C 1
ATOM 830 O O . SER A 1 103 ? -10.781 4.855 4.387 1 90.38 103 SER A O 1
ATOM 832 N N . CYS A 1 104 ? -10.531 3.271 2.877 1 93.56 104 CYS A N 1
ATOM 833 C CA . CYS A 1 104 ? -9.172 3.615 2.455 1 93.56 104 CYS A CA 1
ATOM 834 C C . CYS A 1 104 ? -8.172 3.354 3.57 1 93.56 104 CYS A C 1
ATOM 836 O O . CYS A 1 104 ? -7.102 3.961 3.604 1 93.56 104 CYS A O 1
ATOM 838 N N . SER A 1 105 ? -8.625 2.598 4.484 1 93.5 105 SER A N 1
ATOM 839 C CA . SER A 1 105 ? -7.785 2.172 5.598 1 93.5 105 SER A CA 1
ATOM 840 C C . SER A 1 105 ? -7.633 0.655 5.625 1 93.5 105 SER A C 1
ATOM 842 O O . SER A 1 105 ? -8.438 -0.066 5.031 1 93.5 105 SER A O 1
ATOM 844 N N . GLU A 1 106 ? -6.562 0.273 6.312 1 93.81 106 GLU A N 1
ATOM 845 C CA . GLU A 1 106 ? -6.293 -1.155 6.445 1 93.81 106 GLU A CA 1
ATOM 846 C C . GLU A 1 106 ? -7.465 -1.877 7.105 1 93.81 106 GLU A C 1
ATOM 848 O O . GLU A 1 106 ? -8.031 -1.389 8.086 1 93.81 106 GLU A O 1
ATOM 853 N N . ILE A 1 107 ? -7.883 -2.955 6.473 1 89.5 107 ILE A N 1
ATOM 854 C CA . ILE A 1 107 ? -8.977 -3.764 6.988 1 89.5 107 ILE A CA 1
ATOM 855 C C . ILE A 1 107 ? -8.586 -4.383 8.328 1 89.5 107 ILE A C 1
ATOM 857 O O . ILE A 1 107 ? -7.473 -4.898 8.477 1 89.5 107 ILE A O 1
ATOM 861 N N . GLN A 1 108 ? -9.461 -4.207 9.305 1 80.69 108 GLN A N 1
ATOM 862 C CA . GLN A 1 108 ? -9.281 -4.828 10.609 1 80.69 108 GLN A CA 1
ATOM 863 C C . GLN A 1 108 ? -10.141 -6.082 10.75 1 80.69 108 GLN A C 1
ATOM 865 O O . GLN A 1 108 ? -11.312 -6.074 10.391 1 80.69 108 GLN A O 1
ATOM 870 N N . TYR A 1 109 ? -9.578 -7.086 11.016 1 68.94 109 TYR A N 1
ATOM 871 C CA . TYR A 1 109 ? -10.297 -8.352 11.109 1 68.94 109 TYR A CA 1
ATOM 872 C C . TYR A 1 109 ? -10.664 -8.656 12.555 1 68.94 109 TYR A C 1
ATOM 874 O O . TYR A 1 109 ? -9.898 -8.367 13.477 1 68.94 109 TYR A O 1
ATOM 882 N N . GLY A 1 110 ? -11.906 -8.227 13.109 1 57.31 110 GLY A N 1
ATOM 883 C CA . GLY A 1 110 ? -12.406 -8.469 14.453 1 57.31 110 GLY A CA 1
ATOM 884 C C . GLY A 1 110 ? -12.539 -9.945 14.781 1 57.31 110 GLY A C 1
ATOM 885 O O . GLY A 1 110 ? -12.656 -10.781 13.875 1 57.31 110 GLY A O 1
ATOM 886 N N . GLY A 1 111 ? -12.055 -10.328 15.852 1 47.75 111 GLY A N 1
ATOM 887 C CA . GLY A 1 111 ? -12.469 -11.57 16.469 1 47.75 111 GLY A CA 1
ATOM 888 C C . GLY A 1 111 ? -13.977 -11.727 16.547 1 47.75 111 GLY A C 1
ATOM 889 O O . GLY A 1 111 ? -14.711 -10.734 16.578 1 47.75 111 GLY A O 1
ATOM 890 N N . TYR A 1 112 ? -14.672 -12.562 15.93 1 39.62 112 TYR A N 1
ATOM 891 C CA . TYR A 1 112 ? -15.969 -13.047 16.406 1 39.62 112 TYR A CA 1
ATOM 892 C C . TYR A 1 112 ? -16.031 -13.039 17.922 1 39.62 112 TYR A C 1
ATOM 894 O O . TYR A 1 112 ? -15.305 -13.773 18.594 1 39.62 112 TYR A O 1
ATOM 902 N N . SER A 1 113 ? -15.93 -12 18.625 1 37.28 113 SER A N 1
ATOM 903 C CA . SER A 1 113 ? -16.469 -12.25 19.969 1 37.28 113 SER A CA 1
ATOM 904 C C . SER A 1 113 ? -17.828 -12.922 19.891 1 37.28 113 SER A C 1
ATOM 906 O O . SER A 1 113 ? -18.672 -12.547 19.094 1 37.28 113 SER A O 1
ATOM 908 N N . ASP A 1 114 ? -17.953 -14.211 20.203 1 36.47 114 ASP A N 1
ATOM 909 C CA . ASP A 1 114 ? -19.125 -14.867 20.766 1 36.47 114 ASP A CA 1
ATOM 910 C C . ASP A 1 114 ? -19.859 -13.945 21.75 1 36.47 114 ASP A C 1
ATOM 912 O O . ASP A 1 114 ? -19.422 -13.766 22.891 1 36.47 114 ASP A O 1
ATOM 916 N N . GLU A 1 115 ? -20.125 -12.789 21.547 1 35.28 115 GLU A N 1
ATOM 917 C CA . GLU A 1 115 ? -21.172 -12.305 22.438 1 35.28 115 GLU A CA 1
ATOM 918 C C . GLU A 1 115 ? -22.375 -13.25 22.438 1 35.28 115 GLU A C 1
ATOM 920 O O . GLU A 1 115 ? -23.156 -13.273 21.484 1 35.28 115 GLU A O 1
ATOM 925 N N . GLU A 1 116 ? -22.203 -14.594 22.719 1 34.78 116 GLU A N 1
ATOM 926 C CA . GLU A 1 116 ? -23.328 -15.328 23.312 1 34.78 116 GLU A CA 1
ATOM 927 C C . GLU A 1 116 ? -24.062 -14.477 24.328 1 34.78 116 GLU A C 1
ATOM 929 O O . GLU A 1 116 ? -23.438 -13.828 25.172 1 34.78 116 GLU A O 1
ATOM 934 N N . GLU A 1 117 ? -25.219 -13.984 23.984 1 36.53 117 GLU A N 1
ATOM 935 C CA . GLU A 1 117 ? -26.406 -13.594 24.75 1 36.53 117 GLU A CA 1
ATOM 936 C C . GLU A 1 117 ? -26.594 -14.477 25.984 1 36.53 117 GLU A C 1
ATOM 938 O O . GLU A 1 117 ? -26.875 -15.672 25.859 1 36.53 117 GLU A O 1
ATOM 943 N N . ASP A 1 118 ? -25.734 -14.586 26.906 1 33.84 118 ASP A N 1
ATOM 944 C CA . ASP A 1 118 ? -26.234 -15.055 28.188 1 33.84 118 ASP A CA 1
ATOM 945 C C . ASP A 1 118 ? -27.562 -14.383 28.547 1 33.84 118 ASP A C 1
ATOM 947 O O . ASP A 1 118 ? -27.594 -13.211 28.922 1 33.84 118 ASP A O 1
ATOM 951 N N . LYS A 1 119 ? -28.625 -14.484 27.672 1 34.09 119 LYS A N 1
ATOM 952 C CA . LYS A 1 119 ? -29.969 -14.312 28.234 1 34.09 119 LYS A CA 1
ATOM 953 C C . LYS A 1 119 ? -30.109 -15.039 29.562 1 34.09 119 LYS A C 1
ATOM 955 O O . LYS A 1 119 ? -29.641 -16.172 29.703 1 34.09 119 LYS A O 1
ATOM 960 N N . LYS A 1 120 ? -30.281 -14.367 30.734 1 36.5 120 LYS A N 1
ATOM 961 C CA . LYS A 1 120 ? -30.922 -14.648 32 1 36.5 120 LYS A CA 1
ATOM 962 C C . LYS A 1 120 ? -32.156 -15.523 31.828 1 36.5 120 LYS A C 1
ATOM 964 O O . LYS A 1 120 ? -33.094 -15.133 31.156 1 36.5 120 LYS A O 1
ATOM 969 N N . GLY A 1 121 ? -32.094 -16.797 31.484 1 28.12 121 GLY A N 1
ATOM 970 C CA . GLY A 1 121 ? -33.125 -17.703 31.938 1 28.12 121 GLY A CA 1
ATOM 971 C C . GLY A 1 121 ? -33.562 -17.453 33.375 1 28.12 121 GLY A C 1
ATOM 972 O O . GLY A 1 121 ? -32.969 -17.984 34.312 1 28.12 121 GLY A O 1
ATOM 973 N N . LYS A 1 122 ? -33.812 -16.219 33.719 1 30.55 122 LYS A N 1
ATOM 974 C CA . LYS A 1 122 ? -34.688 -16.078 34.875 1 30.55 122 LYS A CA 1
ATOM 975 C C . LYS A 1 122 ? -36.062 -16.688 34.594 1 30.55 122 LYS A C 1
ATOM 977 O O . LYS A 1 122 ? -36.875 -16.109 33.875 1 30.55 122 LYS A O 1
ATOM 982 N N . SER A 1 123 ? -36.156 -17.906 34 1 22.64 123 SER A N 1
ATOM 983 C CA . SER A 1 123 ? -37.25 -18.609 34.688 1 22.64 123 SER A CA 1
ATOM 984 C C . SER A 1 123 ? -36.812 -19.109 36.062 1 22.64 123 SER A C 1
ATOM 986 O O . SER A 1 123 ? -35.656 -19.438 36.25 1 22.64 123 SER A O 1
ATOM 988 N N . MET B 1 1 ? -12.656 -21.547 18.328 1 23.28 1 MET B N 1
ATOM 989 C CA . MET B 1 1 ? -11.531 -20.797 17.766 1 23.28 1 MET B CA 1
ATOM 990 C C . MET B 1 1 ? -11.578 -19.328 18.203 1 23.28 1 MET B C 1
ATOM 992 O O . MET B 1 1 ? -12.617 -18.672 18.094 1 23.28 1 MET B O 1
ATOM 996 N N . ALA B 1 2 ? -10.797 -19.016 19.125 1 28.7 2 ALA B N 1
ATOM 997 C CA . ALA B 1 2 ? -10.805 -17.719 19.812 1 28.7 2 ALA B CA 1
ATOM 998 C C . ALA B 1 2 ? -10.852 -16.578 18.812 1 28.7 2 ALA B C 1
ATOM 1000 O O . ALA B 1 2 ? -10.266 -16.656 17.719 1 28.7 2 ALA B O 1
ATOM 1001 N N . ASN B 1 3 ? -11.93 -15.922 18.75 1 32.97 3 ASN B N 1
ATOM 1002 C CA . ASN B 1 3 ? -12.148 -14.648 18.078 1 32.97 3 ASN B CA 1
ATOM 1003 C C . ASN B 1 3 ? -10.922 -13.742 18.188 1 32.97 3 ASN B C 1
ATOM 1005 O O . ASN B 1 3 ? -10.578 -13.289 19.281 1 32.97 3 ASN B O 1
ATOM 1009 N N . SER B 1 4 ? -9.852 -14.125 17.719 1 38.81 4 SER B N 1
ATOM 1010 C CA . SER B 1 4 ? -8.664 -13.289 17.891 1 38.81 4 SER B CA 1
ATOM 1011 C C . SER B 1 4 ? -9.023 -11.812 17.828 1 38.81 4 SER B C 1
ATOM 1013 O O . SER B 1 4 ? -9.758 -11.383 16.938 1 38.81 4 SER B O 1
ATOM 1015 N N . PRO B 1 5 ? -9.062 -11.102 18.906 1 43.59 5 PRO B N 1
ATOM 1016 C CA . PRO B 1 5 ? -9.367 -9.672 18.984 1 43.59 5 PRO B CA 1
ATOM 1017 C C . PRO B 1 5 ? -8.984 -8.906 17.719 1 43.59 5 PRO B C 1
ATOM 1019 O O . PRO B 1 5 ? -8.109 -9.352 16.969 1 43.59 5 PRO B O 1
ATOM 1022 N N . LEU B 1 6 ? -9.875 -8.078 17.312 1 50.62 6 LEU B N 1
ATOM 1023 C CA . LEU B 1 6 ? -9.555 -7.102 16.281 1 50.62 6 LEU B CA 1
ATOM 1024 C C . LEU B 1 6 ? -8.102 -6.656 16.375 1 50.62 6 LEU B C 1
ATOM 1026 O O . LEU B 1 6 ? -7.684 -6.109 17.406 1 50.62 6 LEU B O 1
ATOM 1030 N N . HIS B 1 7 ? -7.191 -7.379 16.141 1 58.28 7 HIS B N 1
ATOM 1031 C CA . HIS B 1 7 ? -5.805 -6.953 16.297 1 58.28 7 HIS B CA 1
ATOM 1032 C C . HIS B 1 7 ? -5.488 -5.754 15.406 1 58.28 7 HIS B C 1
ATOM 1034 O O . HIS B 1 7 ? -5.73 -5.793 14.195 1 58.28 7 HIS B O 1
ATOM 1040 N N . SER B 1 8 ? -5.68 -4.52 16.016 1 58.66 8 SER B N 1
ATOM 1041 C CA . SER B 1 8 ? -5.156 -3.332 15.352 1 58.66 8 SER B CA 1
ATOM 1042 C C . SER B 1 8 ? -3.713 -3.535 14.906 1 58.66 8 SER B C 1
ATOM 1044 O O . SER B 1 8 ? -2.891 -4.043 15.672 1 58.66 8 SER B O 1
ATOM 1046 N N . PRO B 1 9 ? -3.611 -3.424 13.656 1 68.94 9 PRO B N 1
ATOM 1047 C CA . PRO B 1 9 ? -2.221 -3.578 13.227 1 68.94 9 PRO B CA 1
ATOM 1048 C C . PRO B 1 9 ? -1.263 -2.66 13.977 1 68.94 9 PRO B C 1
ATOM 1050 O O . PRO B 1 9 ? -1.652 -1.569 14.406 1 68.94 9 PRO B O 1
ATOM 1053 N N . ILE B 1 10 ? -0.13 -3.094 14.312 1 72.31 10 ILE B N 1
ATOM 1054 C CA . ILE B 1 10 ? 0.908 -2.33 14.992 1 72.31 10 ILE B CA 1
ATOM 1055 C C . ILE B 1 10 ? 1.251 -1.083 14.18 1 72.31 10 ILE B C 1
ATOM 1057 O O . ILE B 1 10 ? 1.365 0.013 14.734 1 72.31 10 ILE B O 1
ATOM 1061 N N . ASN B 1 11 ? 1.32 -1.227 12.82 1 86.88 11 ASN B N 1
ATOM 1062 C CA . ASN B 1 11 ? 1.593 -0.114 11.922 1 86.88 11 ASN B CA 1
ATOM 1063 C C . ASN B 1 11 ? 0.506 0.023 10.852 1 86.88 11 ASN B C 1
ATOM 1065 O O . ASN B 1 11 ? 0.673 -0.444 9.727 1 86.88 11 ASN B O 1
ATOM 1069 N N . PRO B 1 12 ? -0.532 0.714 11.281 1 91.25 12 PRO B N 1
ATOM 1070 C CA . PRO B 1 12 ? -1.679 0.77 10.375 1 91.25 12 PRO B CA 1
ATOM 1071 C C . PRO B 1 12 ? -1.382 1.552 9.102 1 91.25 12 PRO B C 1
ATOM 1073 O O . PRO B 1 12 ? -0.54 2.453 9.102 1 91.25 12 PRO B O 1
ATOM 1076 N N . HIS B 1 13 ? -2.1 1.19 8.094 1 95.94 13 HIS B N 1
ATOM 1077 C CA . HIS B 1 13 ? -1.925 1.787 6.777 1 95.94 13 HIS B CA 1
ATOM 1078 C C . HIS B 1 13 ? -3.191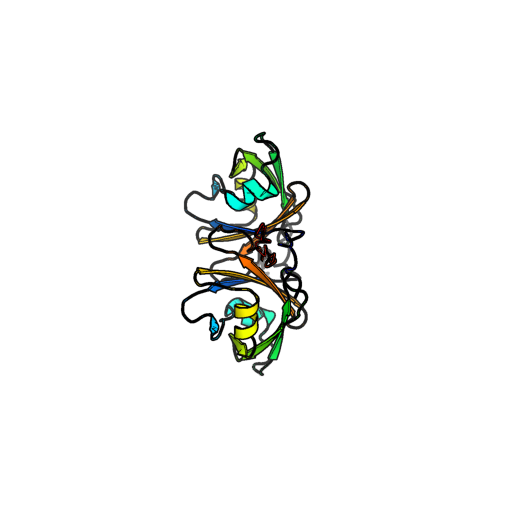 2.506 6.324 1 95.94 13 HIS B C 1
ATOM 1080 O O . HIS B 1 13 ? -4.297 2.123 6.707 1 95.94 13 HIS B O 1
ATOM 1086 N N . PHE B 1 14 ? -3.016 3.543 5.527 1 96.94 14 PHE B N 1
ATOM 1087 C CA . PHE B 1 14 ? -4.07 4.066 4.664 1 96.94 14 PHE B CA 1
ATOM 1088 C C . PHE B 1 14 ? -3.516 4.418 3.289 1 96.94 14 PHE B C 1
ATOM 1090 O O . PHE B 1 14 ? -2.301 4.406 3.08 1 96.94 14 PHE B O 1
ATOM 1097 N N . PHE B 1 15 ? -4.375 4.59 2.35 1 96.81 15 PHE B N 1
ATOM 1098 C CA . PHE B 1 15 ? -3.912 5 1.029 1 96.81 15 PHE B CA 1
ATOM 1099 C C . PHE B 1 15 ? -4.777 6.129 0.479 1 96.81 15 PHE B C 1
ATOM 1101 O O . PHE B 1 15 ? -5.891 6.352 0.957 1 96.81 15 PHE B O 1
ATOM 1108 N N . GLN B 1 16 ? -4.223 6.848 -0.442 1 96.75 16 GLN B N 1
ATOM 1109 C CA . GLN B 1 16 ? -4.914 7.918 -1.152 1 96.75 16 GLN B CA 1
ATOM 1110 C C . GLN B 1 16 ? -4.566 7.906 -2.639 1 96.75 16 GLN B C 1
ATOM 1112 O O . GLN B 1 16 ? -3.393 7.957 -3.006 1 96.75 16 GLN B O 1
ATOM 1117 N N . PRO B 1 17 ? -5.602 7.762 -3.471 1 95.31 17 PRO B N 1
ATOM 1118 C CA . PRO B 1 17 ? -5.352 8.133 -4.867 1 95.31 17 PRO B CA 1
ATOM 1119 C C . PRO B 1 17 ? -5.129 9.625 -5.051 1 95.31 17 PRO B C 1
ATOM 1121 O O . PRO B 1 17 ? -5.77 10.438 -4.375 1 95.31 17 PRO B O 1
ATOM 1124 N N . LEU B 1 18 ? -4.184 9.953 -5.891 1 97.44 18 LEU B N 1
ATOM 1125 C CA . LEU B 1 18 ? -3.934 11.367 -6.148 1 97.44 18 LEU B CA 1
ATOM 1126 C C . LEU B 1 18 ? -4.867 11.898 -7.23 1 97.44 18 LEU B C 1
ATOM 1128 O O . LEU B 1 18 ? -4.738 11.531 -8.406 1 97.44 18 LEU B O 1
ATOM 1132 N N . LEU B 1 19 ? -5.738 12.727 -6.766 1 96.44 19 LEU B N 1
ATOM 1133 C CA . LEU B 1 19 ? -6.762 13.312 -7.625 1 96.44 19 LEU B CA 1
ATOM 1134 C C . LEU B 1 19 ? -6.438 14.766 -7.941 1 96.44 19 LEU B C 1
ATOM 1136 O O . LEU B 1 19 ? -5.477 15.32 -7.41 1 96.44 19 LEU B O 1
ATOM 1140 N N . PRO B 1 20 ? -7.191 15.305 -8.891 1 96.31 20 PRO B N 1
ATOM 1141 C CA . PRO B 1 20 ? -6.91 16.719 -9.188 1 96.31 20 PRO B CA 1
ATOM 1142 C C . PRO B 1 20 ? -6.871 17.578 -7.93 1 96.31 20 PRO B C 1
ATOM 1144 O O . PRO B 1 20 ? -7.738 17.453 -7.062 1 96.31 20 PRO B O 1
ATOM 1147 N N . GLY B 1 21 ? -5.906 18.453 -7.809 1 95.88 21 GLY B N 1
ATOM 1148 C CA . GLY B 1 21 ? -5.746 19.328 -6.656 1 95.88 21 GLY B CA 1
ATOM 1149 C C . GLY B 1 21 ? -4.918 18.703 -5.551 1 95.88 21 GLY B C 1
ATOM 1150 O O . GLY B 1 21 ? -4.734 19.312 -4.492 1 95.88 21 GLY B O 1
ATOM 1151 N N . PHE B 1 22 ? -4.305 17.578 -5.797 1 96.81 22 PHE B N 1
ATOM 1152 C CA . PHE B 1 22 ? -3.623 16.828 -4.742 1 96.81 22 PHE B CA 1
ATOM 1153 C C . PHE B 1 22 ? -2.389 17.578 -4.258 1 96.81 22 PHE B C 1
ATOM 1155 O O . PHE B 1 22 ? -1.889 17.328 -3.162 1 96.81 22 PHE B O 1
ATOM 1162 N N . THR B 1 23 ? -1.804 18.453 -5.031 1 96.38 23 THR B N 1
ATOM 1163 C CA . THR B 1 23 ? -0.58 19.156 -4.656 1 96.38 23 THR B CA 1
ATOM 1164 C C . THR B 1 23 ? -0.851 20.141 -3.533 1 96.38 23 THR B C 1
ATOM 1166 O O . THR B 1 23 ? 0.067 20.547 -2.812 1 96.38 23 THR B O 1
ATOM 1169 N N . ASN B 1 24 ? -2.076 20.594 -3.418 1 96 24 ASN B N 1
ATOM 1170 C CA . ASN B 1 24 ? -2.428 21.562 -2.395 1 96 24 ASN B CA 1
ATOM 1171 C C . ASN B 1 24 ? -2.521 20.922 -1.014 1 96 24 ASN B C 1
ATOM 1173 O O . ASN B 1 24 ? -2.006 21.469 -0.035 1 96 24 ASN B O 1
ATOM 1177 N N . HIS B 1 25 ? -3.195 19.922 -0.977 1 96.19 25 HIS B N 1
ATOM 1178 C CA . HIS B 1 25 ? -3.346 19.156 0.253 1 96.19 25 HIS B CA 1
ATOM 1179 C C . HIS B 1 25 ? -3.746 17.719 -0.045 1 96.19 25 HIS B C 1
ATOM 1181 O O . HIS B 1 25 ? -4.145 17.391 -1.167 1 96.19 25 HIS B O 1
ATOM 1187 N N . LEU B 1 26 ? -3.566 16.891 0.909 1 97.69 26 LEU B N 1
ATOM 1188 C CA . LEU B 1 26 ? -4.035 15.508 0.808 1 97.69 26 LEU B CA 1
ATOM 1189 C C . LEU B 1 26 ? -4.926 15.148 1.994 1 97.69 26 LEU B C 1
ATOM 1191 O O . LEU B 1 26 ? -4.535 15.344 3.148 1 97.69 26 LEU B O 1
ATOM 1195 N N . ASP B 1 27 ? -6.051 14.688 1.678 1 95.88 27 ASP B N 1
ATOM 1196 C CA . ASP B 1 27 ? -6.957 14.266 2.742 1 95.88 27 ASP B CA 1
ATOM 1197 C C . ASP B 1 27 ? -6.48 12.969 3.391 1 95.88 27 ASP B C 1
ATOM 1199 O O . ASP B 1 27 ? -6 12.062 2.703 1 95.88 27 ASP B O 1
ATOM 1203 N N . ILE B 1 28 ? -6.605 12.906 4.648 1 96.06 28 ILE B N 1
ATOM 1204 C CA . ILE B 1 28 ? -6.453 11.656 5.387 1 96.06 28 ILE B CA 1
ATOM 1205 C C . ILE B 1 28 ? -7.812 10.984 5.551 1 96.06 28 ILE B C 1
ATOM 1207 O O . ILE B 1 28 ? -8.789 11.625 5.938 1 96.06 28 ILE B O 1
ATOM 1211 N N . PRO B 1 29 ? -7.926 9.719 5.246 1 95.25 29 PRO B N 1
ATOM 1212 C CA . PRO B 1 29 ? -9.211 9.047 5.438 1 95.25 29 PRO B CA 1
ATOM 1213 C C . PRO B 1 29 ? -9.781 9.242 6.84 1 95.25 29 PRO B C 1
ATOM 1215 O O . PRO B 1 29 ? -9.062 9.07 7.828 1 95.25 29 PRO B O 1
ATOM 1218 N N . VAL B 1 30 ? -11.031 9.508 6.926 1 92.69 30 VAL B N 1
ATOM 1219 C CA . VAL B 1 30 ? -11.688 9.852 8.188 1 92.69 30 VAL B CA 1
ATOM 1220 C C . VAL B 1 30 ? -11.547 8.688 9.172 1 92.69 30 VAL B C 1
ATOM 1222 O O . VAL B 1 30 ? -11.195 8.898 10.336 1 92.69 30 VAL B O 1
ATOM 1225 N N . ALA B 1 31 ? -11.812 7.516 8.695 1 90.69 31 ALA B N 1
ATOM 1226 C CA . ALA B 1 31 ? -11.734 6.34 9.562 1 90.69 31 ALA B CA 1
ATOM 1227 C C . ALA B 1 31 ? -10.344 6.195 10.164 1 90.69 31 ALA B C 1
ATOM 1229 O O . ALA B 1 31 ? -10.203 5.902 11.352 1 90.69 31 ALA B O 1
ATOM 1230 N N . PHE B 1 32 ? -9.375 6.41 9.375 1 93.12 32 PHE B N 1
ATOM 1231 C CA . PHE B 1 32 ? -8.008 6.328 9.875 1 93.12 32 PHE B CA 1
ATOM 1232 C C . PHE B 1 32 ? -7.727 7.441 10.875 1 93.12 32 PHE B C 1
ATOM 1234 O O . PHE B 1 32 ? -7.133 7.199 11.93 1 93.12 32 PHE B O 1
ATOM 1241 N N . PHE B 1 33 ? -8.109 8.578 10.477 1 92.5 33 PHE B N 1
ATOM 1242 C CA . PHE B 1 33 ? -7.848 9.758 11.297 1 92.5 33 PHE B CA 1
ATOM 1243 C C . PHE B 1 33 ? -8.445 9.594 12.688 1 92.5 33 PHE B C 1
ATOM 1245 O O . PHE B 1 33 ? -7.758 9.773 13.688 1 92.5 33 PHE B O 1
ATOM 1252 N N . LEU B 1 34 ? -9.648 9.234 12.805 1 89.12 34 LEU B N 1
ATOM 1253 C CA . LEU B 1 34 ? -10.359 9.125 14.07 1 89.12 34 LEU B CA 1
ATOM 1254 C C . LEU B 1 34 ? -9.766 8.016 14.93 1 89.12 34 LEU B C 1
ATOM 1256 O O . LEU B 1 34 ? -9.641 8.172 16.156 1 89.12 34 LEU B O 1
ATOM 1260 N N . LYS B 1 35 ? -9.344 7.047 14.328 1 88.19 35 LYS B N 1
ATOM 1261 C CA . LYS B 1 35 ? -8.891 5.867 15.062 1 88.19 35 LYS B CA 1
ATOM 1262 C C . LYS B 1 35 ? -7.457 6.043 15.547 1 88.19 35 LYS B C 1
ATOM 1264 O O . LYS B 1 35 ? -7.102 5.586 16.641 1 88.19 35 LYS B O 1
ATOM 1269 N N . HIS B 1 36 ? -6.652 6.738 14.711 1 88.44 36 HIS B N 1
ATOM 1270 C CA . HIS B 1 36 ? -5.227 6.629 14.992 1 88.44 36 HIS B CA 1
ATOM 1271 C C . HIS B 1 36 ? -4.617 7.992 15.297 1 88.44 36 HIS B C 1
ATOM 1273 O O . HIS B 1 36 ? -3.52 8.078 15.852 1 88.44 36 HIS B O 1
ATOM 1279 N N . LEU B 1 37 ? -5.359 9 14.906 1 88.19 37 LEU B N 1
ATOM 1280 C CA . LEU B 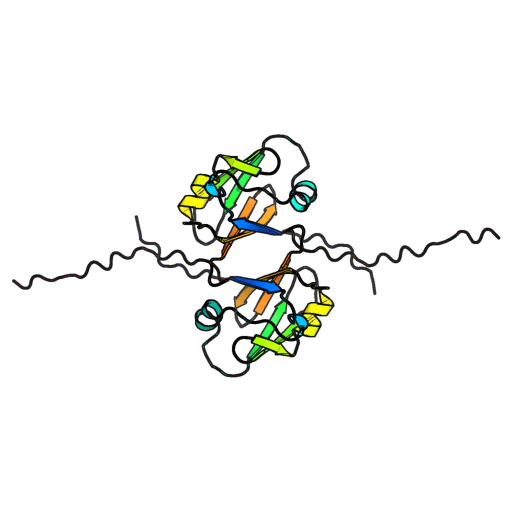1 37 ? -4.695 10.297 15.016 1 88.19 37 LEU B CA 1
ATOM 1281 C C . LEU B 1 37 ? -5.465 11.227 15.945 1 88.19 37 LEU B C 1
ATOM 1283 O O . LEU B 1 37 ? -4.898 12.18 16.484 1 88.19 37 LEU B O 1
ATOM 1287 N N . GLU B 1 38 ? -6.926 11.031 16.047 1 78 38 GLU B N 1
ATOM 1288 C CA . GLU B 1 38 ? -7.805 12 16.703 1 78 38 GLU B CA 1
ATOM 1289 C C . GLU B 1 38 ? -7.574 12.023 18.203 1 78 38 GLU B C 1
ATOM 1291 O O . GLU B 1 38 ? -8.008 11.109 18.922 1 78 38 GLU B O 1
ATOM 1296 N N . ARG B 1 39 ? -6.539 12.133 18.688 1 65.75 39 ARG B N 1
ATOM 1297 C CA . ARG B 1 39 ? -6.469 12.328 20.125 1 65.75 39 ARG B CA 1
ATOM 1298 C C . ARG B 1 39 ? -6.656 13.805 20.484 1 65.75 39 ARG B C 1
ATOM 1300 O O . ARG B 1 39 ? -7.258 14.117 21.516 1 65.75 39 ARG B O 1
ATOM 1307 N N . ASN B 1 40 ? -6.289 14.703 19.734 1 63.59 40 ASN B N 1
ATOM 1308 C CA . ASN B 1 40 ? -6.473 16.141 19.969 1 63.59 40 ASN B CA 1
ATOM 1309 C C . ASN B 1 40 ? -6.59 16.906 18.641 1 63.59 40 ASN B C 1
ATOM 1311 O O . ASN B 1 40 ? -6.027 16.484 17.625 1 63.59 40 ASN B O 1
ATOM 1315 N N . ASN B 1 41 ? -7.672 17.625 18.422 1 64.19 41 ASN B N 1
ATOM 1316 C CA . ASN B 1 41 ? -8.016 18.391 17.234 1 64.19 41 ASN B CA 1
ATOM 1317 C C . ASN B 1 41 ? -7.02 19.516 16.984 1 64.19 41 ASN B C 1
ATOM 1319 O O . ASN B 1 41 ? -7.273 20.406 16.172 1 64.19 41 ASN B O 1
ATOM 1323 N N . LYS B 1 42 ? -5.961 19.531 17.719 1 73.19 42 LYS B N 1
ATOM 1324 C CA . LYS B 1 42 ? -4.953 20.578 17.5 1 73.19 42 LYS B CA 1
ATOM 1325 C C . LYS B 1 42 ? -4.062 20.234 16.312 1 73.19 42 LYS B C 1
ATOM 1327 O O . LYS B 1 42 ? -3.961 19.078 15.914 1 73.19 42 LYS B O 1
ATOM 1332 N N . ARG B 1 43 ? -3.602 21.328 15.648 1 82.5 43 ARG B N 1
ATOM 1333 C CA . ARG B 1 43 ? -2.592 21.219 14.602 1 82.5 43 ARG B CA 1
ATOM 1334 C C . ARG B 1 43 ? -1.407 20.375 15.062 1 82.5 43 ARG B C 1
ATOM 1336 O O . ARG B 1 43 ? -0.922 20.531 16.188 1 82.5 43 ARG B O 1
ATOM 1343 N N . LYS B 1 44 ? -1.091 19.375 14.195 1 92.38 44 LYS B N 1
ATOM 1344 C CA . LYS B 1 44 ? 0.016 18.469 14.484 1 92.38 44 LYS B CA 1
ATOM 1345 C C . LYS B 1 44 ? 1.028 18.453 13.344 1 92.38 44 LYS B C 1
ATOM 1347 O O . LYS B 1 44 ? 0.695 18.812 12.211 1 92.38 44 LYS B O 1
ATOM 1352 N N . THR B 1 45 ? 2.213 18.188 13.695 1 95.19 45 THR B N 1
ATOM 1353 C CA . THR B 1 45 ? 3.258 18.031 12.695 1 95.19 45 THR B CA 1
ATOM 1354 C C . THR B 1 45 ? 3.598 16.562 12.492 1 95.19 45 THR B C 1
ATOM 1356 O O . THR B 1 45 ? 3.873 15.844 13.461 1 95.19 45 THR B O 1
ATOM 1359 N N . ALA B 1 46 ? 3.543 16.156 11.305 1 97 46 ALA B N 1
ATOM 1360 C CA . ALA B 1 46 ? 3.908 14.789 10.945 1 97 46 ALA B CA 1
ATOM 1361 C C . ALA B 1 46 ? 5.227 14.75 10.18 1 97 46 ALA B C 1
ATOM 1363 O O . ALA B 1 46 ? 5.664 15.773 9.641 1 97 46 ALA B O 1
ATOM 1364 N N . LYS B 1 47 ? 5.816 13.609 10.219 1 98.19 47 LYS B N 1
ATOM 1365 C CA . LYS B 1 47 ? 7.031 13.336 9.453 1 98.19 47 LYS B CA 1
ATOM 1366 C C . LYS B 1 47 ? 6.785 12.266 8.398 1 98.19 47 LYS B C 1
ATOM 1368 O O . LYS B 1 47 ? 6.266 11.195 8.703 1 98.19 47 LYS B O 1
ATOM 1373 N N . LEU B 1 48 ? 7.09 12.57 7.145 1 98.06 48 LEU B N 1
ATOM 1374 C CA . LEU B 1 48 ? 6.992 11.617 6.043 1 98.06 48 LEU B CA 1
ATOM 1375 C C . LEU B 1 48 ? 8.375 11.133 5.621 1 98.06 48 LEU B C 1
ATOM 1377 O O . LEU B 1 48 ? 9.281 11.938 5.418 1 98.06 48 LEU B O 1
ATOM 1381 N N . ARG B 1 49 ? 8.508 9.859 5.555 1 96.38 49 ARG B N 1
ATOM 1382 C CA . ARG B 1 49 ? 9.711 9.203 5.055 1 96.38 49 ARG B CA 1
ATOM 1383 C C . ARG B 1 49 ? 9.391 8.312 3.857 1 96.38 49 ARG B C 1
ATOM 1385 O O . ARG B 1 49 ? 8.234 7.922 3.656 1 96.38 49 ARG B O 1
ATOM 1392 N N . SER B 1 50 ? 10.336 8.086 3.064 1 93.94 50 SER B N 1
ATOM 1393 C CA . SER B 1 50 ? 10.219 7.18 1.927 1 93.94 50 SER B CA 1
ATOM 1394 C C . SER B 1 50 ? 11.562 6.535 1.593 1 93.94 50 SER B C 1
ATOM 1396 O O . SER B 1 50 ? 12.617 7.059 1.963 1 93.94 50 SER B O 1
ATOM 1398 N N . ASP B 1 51 ? 11.523 5.406 0.915 1 89.19 51 ASP B N 1
ATOM 1399 C CA . ASP B 1 51 ? 12.758 4.75 0.491 1 89.19 51 AS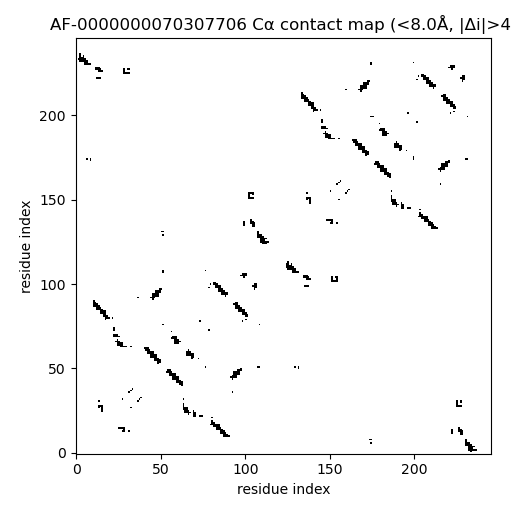P B CA 1
ATOM 1400 C C . ASP B 1 51 ? 13.406 5.5 -0.669 1 89.19 51 ASP B C 1
ATOM 1402 O O . ASP B 1 51 ? 14.578 5.277 -0.979 1 89.19 51 ASP B O 1
ATOM 1406 N N . ALA B 1 52 ? 12.656 6.324 -1.294 1 86.31 52 ALA B N 1
ATOM 1407 C CA . ALA B 1 52 ? 13.133 7.039 -2.475 1 86.31 52 ALA B CA 1
ATOM 1408 C C . ALA B 1 52 ? 13.969 8.25 -2.082 1 86.31 52 ALA B C 1
ATOM 1410 O O . ALA B 1 52 ? 14.633 8.859 -2.928 1 86.31 52 ALA B O 1
ATOM 1411 N N . SER B 1 53 ? 13.938 8.633 -0.862 1 84.81 53 SER B N 1
ATOM 1412 C CA . SER B 1 53 ? 14.625 9.828 -0.4 1 84.81 53 SER B CA 1
ATOM 1413 C C . SER B 1 53 ? 15.211 9.633 0.997 1 84.81 53 SER B C 1
ATOM 1415 O O . SER B 1 53 ? 14.57 9.023 1.858 1 84.81 53 SER B O 1
ATOM 1417 N N . GLU B 1 54 ? 16.328 10.125 1.243 1 88.19 54 GLU B N 1
ATOM 1418 C CA . GLU B 1 54 ? 16.906 10.102 2.584 1 88.19 54 GLU B CA 1
ATOM 1419 C C . GLU B 1 54 ? 16.328 11.219 3.451 1 88.19 54 GLU B C 1
ATOM 1421 O O . GLU B 1 54 ? 16.516 11.219 4.672 1 88.19 54 GLU B O 1
ATOM 1426 N N . THR B 1 55 ? 15.68 12.086 2.82 1 92.44 55 THR B N 1
ATOM 1427 C CA . THR B 1 55 ? 15.125 13.25 3.504 1 92.44 55 THR B CA 1
ATOM 1428 C C . THR B 1 55 ? 13.859 12.883 4.262 1 92.44 55 THR B C 1
ATOM 1430 O O . THR B 1 55 ? 13.031 12.109 3.764 1 92.44 55 THR B O 1
ATOM 1433 N N . THR B 1 56 ? 13.758 13.32 5.43 1 96.75 56 THR B N 1
ATOM 1434 C CA . THR B 1 56 ? 12.5 13.312 6.164 1 96.75 56 THR B CA 1
ATOM 1435 C C . THR B 1 56 ? 11.75 14.625 5.965 1 96.75 56 THR B C 1
ATOM 1437 O O . THR B 1 56 ? 12.297 15.703 6.188 1 96.75 56 THR B O 1
ATOM 1440 N N . TRP B 1 57 ? 10.523 14.57 5.559 1 97.62 57 TRP B N 1
ATOM 1441 C CA . TRP B 1 57 ? 9.734 15.75 5.207 1 97.62 57 TRP B CA 1
ATOM 1442 C C . TRP B 1 57 ? 8.734 16.078 6.309 1 97.62 57 TRP B C 1
ATOM 1444 O O . TRP B 1 57 ? 7.965 15.211 6.738 1 97.62 57 TRP B O 1
ATOM 1454 N N . ARG B 1 58 ? 8.766 17.25 6.738 1 98.06 58 ARG B N 1
ATOM 1455 C CA . ARG B 1 58 ? 7.789 17.719 7.727 1 98.06 58 ARG B CA 1
ATOM 1456 C C . ARG B 1 58 ? 6.52 18.219 7.047 1 98.06 58 ARG B C 1
ATOM 1458 O O . ARG B 1 58 ? 6.59 19 6.094 1 98.06 58 ARG B O 1
ATOM 1465 N N . VAL B 1 59 ? 5.41 17.812 7.559 1 97.94 59 VAL B N 1
ATOM 1466 C CA . VAL B 1 59 ? 4.121 18.219 7.023 1 97.94 59 VAL B CA 1
ATOM 1467 C C . VAL B 1 59 ? 3.162 18.547 8.172 1 97.94 59 VAL B C 1
ATOM 1469 O O . VAL B 1 59 ? 3.188 17.875 9.211 1 97.94 59 VAL B O 1
ATOM 1472 N N . GLU B 1 60 ? 2.324 19.453 7.945 1 96.5 60 GLU B N 1
ATOM 1473 C CA . GLU B 1 60 ? 1.329 19.812 8.953 1 96.5 60 GLU B CA 1
ATOM 1474 C C . GLU B 1 60 ? 0.015 19.078 8.719 1 96.5 60 GLU B C 1
ATOM 1476 O O . GLU B 1 60 ? -0.429 18.938 7.574 1 96.5 60 GLU B O 1
ATOM 1481 N N . ILE B 1 61 ? -0.478 18.609 9.812 1 94.81 61 ILE B N 1
ATOM 1482 C CA . ILE B 1 61 ? -1.836 18.078 9.789 1 94.81 61 ILE B CA 1
ATOM 1483 C C . ILE B 1 61 ? -2.809 19.125 10.328 1 94.81 61 ILE B C 1
ATOM 1485 O O . ILE B 1 61 ? -2.754 19.484 11.508 1 94.81 61 ILE B O 1
ATOM 1489 N N . ASP B 1 62 ? -3.59 19.625 9.5 1 90 62 ASP B N 1
ATOM 1490 C CA . ASP B 1 62 ? -4.629 20.594 9.797 1 90 62 ASP B CA 1
ATOM 1491 C C . ASP B 1 62 ? -6.02 20 9.602 1 90 62 ASP B C 1
ATOM 1493 O O . ASP B 1 62 ? -6.473 19.828 8.461 1 90 62 ASP B O 1
ATOM 1497 N N . GLY B 1 63 ? -6.617 19.734 10.742 1 87.31 63 GLY B N 1
ATOM 1498 C CA . GLY B 1 63 ? -7.805 18.906 10.625 1 87.31 63 GLY B CA 1
ATOM 1499 C C . GLY B 1 63 ? -7.512 17.5 10.117 1 87.31 63 GLY B C 1
ATOM 1500 O O . GLY B 1 63 ? -6.684 16.797 10.688 1 87.31 63 GLY B O 1
ATOM 1501 N N . GLN B 1 64 ? -8.172 17.125 9.016 1 92.06 64 GLN B N 1
ATOM 1502 C CA . GLN B 1 64 ? -8 15.781 8.461 1 92.06 64 GLN B CA 1
ATOM 1503 C C . GLN B 1 64 ? -7.234 15.828 7.141 1 92.06 64 GLN B C 1
ATOM 1505 O O . GLN B 1 64 ? -7.582 15.125 6.188 1 92.06 64 GLN B O 1
ATOM 1510 N N . ARG B 1 65 ? -6.242 16.766 7.082 1 94.44 65 ARG B N 1
ATOM 1511 C CA . ARG B 1 65 ? -5.508 16.938 5.832 1 94.44 65 ARG B CA 1
ATOM 1512 C C . ARG B 1 65 ? -4.02 17.141 6.098 1 94.44 65 ARG B C 1
ATOM 1514 O O . ARG B 1 65 ? -3.641 17.781 7.078 1 94.44 65 ARG B O 1
ATOM 1521 N N . LEU B 1 66 ? -3.268 16.609 5.219 1 96.81 66 LEU B N 1
ATOM 1522 C CA . LEU B 1 66 ? -1.883 17.047 5.086 1 96.81 66 LEU B CA 1
ATOM 1523 C C . LEU B 1 66 ? -1.801 18.344 4.285 1 96.81 66 LEU B C 1
ATOM 1525 O O . LEU B 1 66 ? -2.229 18.391 3.129 1 96.81 66 LEU B O 1
ATOM 1529 N N . SER B 1 67 ? -1.332 19.359 4.895 1 95.12 67 SER B N 1
ATOM 1530 C CA . SER B 1 67 ? -1.354 20.688 4.27 1 95.12 67 SER B CA 1
ATOM 1531 C C . SER B 1 67 ? 0.058 21.234 4.082 1 95.12 67 SER B C 1
ATOM 1533 O O . SER B 1 67 ? 0.775 20.812 3.17 1 95.12 67 SER B O 1
ATOM 1535 N N . ASP B 1 68 ? 0.532 22.078 4.988 1 96.31 68 ASP B N 1
ATOM 1536 C CA . ASP B 1 68 ? 1.85 22.688 4.84 1 96.31 68 ASP B CA 1
ATOM 1537 C C . ASP B 1 68 ? 2.943 21.625 4.789 1 96.31 68 ASP B C 1
ATOM 1539 O O . ASP B 1 68 ? 2.996 20.75 5.648 1 96.31 68 ASP B O 1
ATOM 1543 N N . GLY B 1 69 ? 3.818 21.719 3.752 1 97.88 69 GLY B N 1
ATOM 1544 C CA . GLY B 1 69 ? 4.906 20.766 3.596 1 97.88 69 GLY B CA 1
ATOM 1545 C C . GLY B 1 69 ? 4.586 19.641 2.631 1 97.88 69 GLY B C 1
ATOM 1546 O O . GLY B 1 69 ? 5.488 19.031 2.057 1 97.88 69 GLY B O 1
ATOM 1547 N N . TRP B 1 70 ? 3.346 19.312 2.418 1 98.19 70 TRP B N 1
ATOM 1548 C CA . TRP B 1 70 ? 2.918 18.234 1.532 1 98.19 70 TRP B CA 1
ATOM 1549 C C . TRP B 1 70 ? 3.338 18.516 0.093 1 98.19 70 TRP B C 1
ATOM 1551 O O . TRP B 1 70 ? 3.844 17.625 -0.596 1 98.19 70 TRP B O 1
ATOM 1561 N N . GLU B 1 71 ? 3.127 19.75 -0.296 1 98.06 71 GLU B N 1
ATOM 1562 C CA . GLU B 1 71 ? 3.494 20.094 -1.668 1 98.06 71 GLU B CA 1
ATOM 1563 C C . GLU B 1 71 ? 4.973 19.828 -1.927 1 98.06 71 GLU B C 1
ATOM 1565 O O . GLU B 1 71 ? 5.336 19.297 -2.979 1 98.06 71 GLU B O 1
ATOM 1570 N N . ASP B 1 72 ? 5.805 20.203 -1.016 1 97.38 72 ASP B N 1
ATOM 1571 C CA . ASP B 1 72 ? 7.234 19.953 -1.154 1 97.38 72 ASP B CA 1
ATOM 1572 C C . ASP B 1 72 ? 7.52 18.453 -1.286 1 97.38 72 ASP B C 1
ATOM 1574 O O . ASP B 1 72 ? 8.3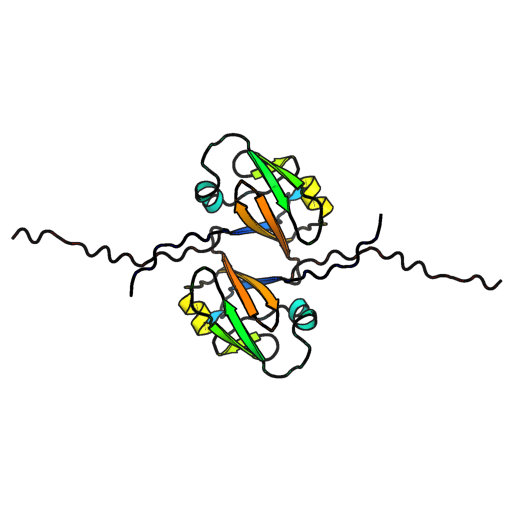36 18.047 -2.115 1 97.38 72 ASP B O 1
ATOM 1578 N N . PHE B 1 73 ? 6.918 17.672 -0.471 1 97.25 73 PHE B N 1
ATOM 1579 C CA . PHE B 1 73 ? 7.074 16.234 -0.556 1 97.25 73 PHE B CA 1
ATOM 1580 C C . PHE B 1 73 ? 6.637 15.719 -1.923 1 97.25 73 PHE B C 1
ATOM 1582 O O . PHE B 1 73 ? 7.344 14.93 -2.553 1 97.25 73 PHE B O 1
ATOM 1589 N N . ALA B 1 74 ? 5.406 16.172 -2.334 1 97.62 74 ALA B N 1
ATOM 1590 C CA . ALA B 1 74 ? 4.832 15.703 -3.594 1 97.62 74 ALA B CA 1
ATOM 1591 C C . ALA B 1 74 ? 5.75 16.031 -4.77 1 97.62 74 ALA B C 1
ATOM 1593 O O . ALA B 1 74 ? 6.008 15.18 -5.621 1 97.62 74 ALA B O 1
ATOM 1594 N N . VAL B 1 75 ? 6.227 17.203 -4.77 1 95.31 75 VAL B N 1
ATOM 1595 C CA . VAL B 1 75 ? 7.117 17.656 -5.832 1 95.31 75 VAL B CA 1
ATOM 1596 C C . VAL B 1 75 ? 8.445 16.906 -5.746 1 95.31 75 VAL B C 1
ATOM 1598 O O . VAL B 1 75 ? 8.969 16.422 -6.758 1 95.31 75 VAL B O 1
ATOM 1601 N N . GLY B 1 76 ? 8.977 16.797 -4.551 1 94 76 GLY B N 1
ATOM 1602 C CA . GLY B 1 76 ? 10.234 16.109 -4.336 1 94 76 GLY B CA 1
ATOM 1603 C C . GLY B 1 76 ? 10.203 14.664 -4.77 1 94 76 GLY B C 1
ATOM 1604 O O . GLY B 1 76 ? 11.25 14.07 -5.066 1 94 76 GLY B O 1
ATOM 1605 N N . HIS B 1 77 ? 9.039 14.094 -4.789 1 94.69 77 HIS B N 1
ATOM 1606 C CA . HIS B 1 77 ? 8.898 12.695 -5.164 1 94.69 77 HIS B CA 1
ATOM 1607 C C . HIS B 1 77 ? 8.273 12.555 -6.551 1 94.69 77 HIS B C 1
ATOM 1609 O O . HIS B 1 77 ? 7.879 11.461 -6.949 1 94.69 77 HIS B O 1
ATOM 1615 N N . ASP B 1 78 ? 8.117 13.633 -7.27 1 94 78 ASP B N 1
ATOM 1616 C CA . ASP B 1 78 ? 7.57 13.648 -8.625 1 94 78 ASP B CA 1
ATOM 1617 C C . ASP B 1 78 ? 6.234 12.914 -8.688 1 94 78 ASP B C 1
ATOM 1619 O O . ASP B 1 78 ? 6.02 12.078 -9.562 1 94 78 ASP B O 1
ATOM 1623 N N . LEU B 1 79 ? 5.43 13.133 -7.668 1 96.56 79 LEU B N 1
ATOM 1624 C CA . LEU B 1 79 ? 4.105 12.531 -7.668 1 96.56 79 LEU B CA 1
ATOM 1625 C C . LEU B 1 79 ? 3.238 13.117 -8.781 1 96.56 79 LEU B C 1
ATOM 1627 O O . LEU B 1 79 ? 3.309 14.312 -9.062 1 96.56 79 LEU B O 1
ATOM 1631 N N . ARG B 1 80 ? 2.451 12.266 -9.359 1 96.5 80 ARG B N 1
ATOM 1632 C CA . ARG B 1 80 ? 1.619 12.672 -10.484 1 96.5 80 ARG B CA 1
ATOM 1633 C C . ARG B 1 80 ? 0.161 12.289 -10.258 1 96.5 80 ARG B C 1
ATOM 1635 O O . ARG B 1 80 ? -0.135 11.406 -9.453 1 96.5 80 ARG B O 1
ATOM 1642 N N . LEU B 1 81 ? -0.697 13.031 -10.977 1 96.44 81 LEU B N 1
ATOM 1643 C CA . LEU B 1 81 ? -2.113 12.68 -11 1 96.44 81 LEU B CA 1
ATOM 1644 C C . LEU B 1 81 ? -2.307 11.211 -11.336 1 96.44 81 LEU B C 1
ATOM 1646 O O . LEU B 1 81 ? -1.701 10.695 -12.281 1 96.44 81 LEU B O 1
ATOM 1650 N N . GLY B 1 82 ? -3.141 10.547 -10.516 1 95.12 82 GLY B N 1
ATOM 1651 C CA . GLY B 1 82 ? -3.439 9.148 -10.781 1 95.12 82 GLY B CA 1
ATOM 1652 C C . GLY B 1 82 ? -2.566 8.195 -9.984 1 95.12 82 GLY B C 1
ATOM 1653 O O . GLY B 1 82 ? -2.889 7.012 -9.867 1 95.12 82 GLY B O 1
ATOM 1654 N N . ASP B 1 83 ? -1.417 8.633 -9.484 1 96.25 83 ASP B N 1
ATOM 1655 C CA . ASP B 1 83 ? -0.624 7.805 -8.594 1 96.25 83 ASP B CA 1
ATOM 1656 C C . ASP B 1 83 ? -1.411 7.445 -7.332 1 96.25 83 ASP B C 1
ATOM 1658 O O . ASP B 1 83 ? -2.408 8.102 -7.012 1 96.25 83 ASP B O 1
ATOM 1662 N N . ILE B 1 84 ? -1.052 6.383 -6.707 1 96.5 84 ILE B N 1
ATOM 1663 C CA . ILE B 1 84 ? -1.562 6.008 -5.395 1 96.5 84 ILE B CA 1
ATOM 1664 C C . ILE B 1 84 ? -0.447 6.117 -4.355 1 96.5 84 ILE B C 1
ATOM 1666 O O . ILE B 1 84 ? 0.688 5.711 -4.613 1 96.5 84 ILE B O 1
ATOM 1670 N N . VAL B 1 85 ? -0.766 6.727 -3.236 1 97.88 85 VAL B N 1
ATOM 1671 C CA . VAL B 1 85 ? 0.222 6.816 -2.166 1 97.88 85 VAL B CA 1
ATOM 1672 C C . VAL B 1 85 ? -0.25 6.008 -0.959 1 97.88 85 VAL B C 1
ATOM 1674 O O . VAL B 1 85 ? -1.406 6.117 -0.543 1 97.88 85 VAL B O 1
ATOM 1677 N N . ILE B 1 86 ? 0.594 5.184 -0.437 1 97.25 86 ILE B N 1
ATOM 1678 C CA . ILE B 1 86 ? 0.341 4.367 0.746 1 97.25 86 ILE B CA 1
ATOM 1679 C C . ILE B 1 86 ? 1.115 4.93 1.936 1 97.25 86 ILE B C 1
ATOM 1681 O O . ILE B 1 86 ? 2.318 5.184 1.839 1 97.25 86 ILE B O 1
ATOM 1685 N N . PHE B 1 87 ? 0.406 5.117 3.008 1 97.56 87 PHE B N 1
ATOM 1686 C CA . PHE B 1 87 ? 1.001 5.586 4.254 1 97.56 87 PHE B CA 1
ATOM 1687 C C . PHE B 1 87 ? 1.012 4.477 5.297 1 97.56 87 PHE B C 1
ATOM 1689 O O . PHE B 1 87 ? -0.036 3.92 5.629 1 97.56 87 PHE B O 1
ATOM 1696 N N . ARG B 1 88 ? 2.113 4.133 5.742 1 95.81 88 ARG B N 1
ATOM 1697 C CA . ARG B 1 88 ? 2.277 3.26 6.898 1 95.81 88 ARG B CA 1
ATOM 1698 C C . ARG B 1 88 ? 2.639 4.062 8.141 1 95.81 88 ARG B C 1
ATOM 1700 O O . ARG B 1 88 ? 3.682 4.719 8.188 1 95.81 88 ARG B O 1
ATOM 1707 N N . HIS B 1 89 ? 1.718 4.07 9.102 1 95.75 89 HIS B N 1
ATOM 1708 C CA . HIS B 1 89 ? 1.956 4.809 10.336 1 95.75 89 HIS B CA 1
ATOM 1709 C C . HIS B 1 89 ? 2.91 4.055 11.258 1 95.75 89 HIS B C 1
ATOM 1711 O O . HIS B 1 89 ? 2.6 2.951 11.711 1 95.75 89 HIS B O 1
ATOM 1717 N N . GLU B 1 90 ? 4.047 4.637 11.531 1 93.75 90 GLU B N 1
ATOM 1718 C CA . GLU B 1 90 ? 5.098 3.967 12.297 1 93.75 90 GLU B CA 1
ATOM 1719 C C . GLU B 1 90 ? 5.125 4.457 13.742 1 93.75 90 GLU B C 1
ATOM 1721 O O . GLU B 1 90 ? 6.105 4.238 14.461 1 93.75 90 GLU B O 1
ATOM 1726 N N . GLY B 1 91 ? 4.102 5.156 14.164 1 89.81 91 GLY B N 1
ATOM 1727 C CA . GLY B 1 91 ? 4.062 5.707 15.508 1 89.81 91 GLY B CA 1
ATOM 1728 C C . GLY B 1 91 ? 4.453 7.172 15.57 1 89.81 91 GLY B C 1
ATOM 1729 O O . GLY B 1 91 ? 5.246 7.641 14.75 1 89.81 91 GLY B O 1
ATOM 1730 N N . GLU B 1 92 ? 3.895 7.965 16.5 1 90.06 92 GLU B N 1
ATOM 1731 C CA . GLU B 1 92 ? 4.207 9.359 16.781 1 90.06 92 GLU B CA 1
ATOM 1732 C C . GLU B 1 92 ? 4.145 10.211 15.516 1 90.06 92 GLU B C 1
ATOM 1734 O O . GLU B 1 92 ? 5.059 10.992 15.242 1 90.06 92 GLU B O 1
ATOM 1739 N N . LEU B 1 93 ? 3.25 9.969 14.648 1 93.19 93 LEU B N 1
ATOM 1740 C CA . LEU B 1 93 ? 2.926 10.734 13.453 1 93.19 93 LEU B CA 1
ATOM 1741 C C . LEU B 1 93 ? 4.047 10.633 12.422 1 93.19 93 LEU B C 1
ATOM 1743 O O . LEU B 1 93 ? 4.297 11.586 11.68 1 93.19 93 LEU B O 1
ATOM 1747 N N . VAL B 1 94 ? 4.789 9.562 12.57 1 96.12 94 VAL B N 1
ATOM 1748 C CA . VAL B 1 94 ? 5.754 9.242 11.523 1 96.12 94 VAL B CA 1
ATOM 1749 C C . VAL B 1 94 ? 5.129 8.273 10.523 1 96.12 94 VAL B C 1
ATOM 1751 O O . VAL B 1 94 ? 4.574 7.242 10.914 1 96.12 94 VAL B O 1
ATOM 1754 N N . PHE B 1 95 ? 5.195 8.664 9.266 1 97.31 95 PHE B N 1
ATOM 1755 C CA . PHE B 1 95 ? 4.641 7.828 8.203 1 97.31 95 PHE B CA 1
ATOM 1756 C C . PHE B 1 95 ? 5.719 7.43 7.207 1 97.31 95 PHE B C 1
ATOM 1758 O O . PHE B 1 95 ? 6.523 8.266 6.789 1 97.31 95 PHE B O 1
ATOM 1765 N N . HIS B 1 96 ? 5.754 6.195 6.898 1 96.12 96 HIS B N 1
ATOM 1766 C CA . HIS B 1 96 ? 6.5 5.746 5.727 1 96.12 96 HIS B CA 1
ATOM 1767 C C . HIS B 1 96 ? 5.613 5.727 4.484 1 96.12 96 HIS B C 1
ATOM 1769 O O . HIS B 1 96 ? 4.562 5.082 4.477 1 96.12 96 HIS B O 1
ATOM 1775 N N . VAL B 1 97 ? 6.047 6.453 3.441 1 97.06 97 VAL B N 1
ATOM 1776 C CA . VAL B 1 97 ? 5.195 6.656 2.273 1 97.06 97 VAL B CA 1
ATOM 1777 C C . VAL B 1 97 ? 5.754 5.879 1.084 1 97.06 97 VAL B C 1
ATOM 1779 O O . VAL B 1 97 ? 6.953 5.945 0.798 1 97.06 97 VAL B O 1
ATOM 1782 N N . THR B 1 98 ? 4.926 5.113 0.482 1 95.62 98 THR B N 1
ATOM 1783 C CA . THR B 1 98 ? 5.215 4.422 -0.769 1 95.62 98 THR B CA 1
ATOM 1784 C C . THR B 1 98 ? 4.305 4.922 -1.887 1 95.62 98 THR B C 1
ATOM 1786 O O . THR B 1 98 ? 3.082 4.969 -1.727 1 95.62 98 THR B O 1
ATOM 1789 N N . ALA B 1 99 ? 4.91 5.312 -2.969 1 96.44 99 ALA B N 1
ATOM 1790 C CA . ALA B 1 99 ? 4.145 5.805 -4.113 1 96.44 99 ALA B CA 1
ATOM 1791 C C . ALA B 1 99 ? 4.109 4.77 -5.234 1 96.44 99 ALA B C 1
ATOM 1793 O O . ALA B 1 99 ? 5.141 4.195 -5.59 1 96.44 99 ALA B O 1
ATOM 1794 N N . LEU B 1 100 ? 2.918 4.551 -5.742 1 95.62 100 LEU B N 1
ATOM 1795 C CA . LEU B 1 100 ? 2.697 3.604 -6.828 1 95.62 100 LEU B CA 1
ATOM 1796 C C . LEU B 1 100 ? 2.135 4.309 -8.055 1 95.62 100 LEU B C 1
ATOM 1798 O O . LEU B 1 100 ? 1.16 5.059 -7.957 1 95.62 100 LEU B O 1
ATOM 1802 N N . GLY B 1 101 ? 2.77 4.055 -9.164 1 94 101 GLY B N 1
ATOM 1803 C CA . GLY B 1 101 ? 2.395 4.734 -10.391 1 94 101 GLY B CA 1
ATOM 1804 C C . GLY B 1 101 ? 1.435 3.936 -11.25 1 94 101 GLY B C 1
ATOM 1805 O O . GLY B 1 101 ? 0.854 2.949 -10.781 1 94 101 GLY B O 1
ATOM 1806 N N . PRO B 1 102 ? 1.235 4.375 -12.445 1 91.62 102 PRO B N 1
ATOM 1807 C CA . PRO B 1 102 ? 0.255 3.77 -13.344 1 91.62 102 PRO B CA 1
ATOM 1808 C C . PRO B 1 102 ? 0.576 2.312 -13.672 1 91.62 102 PRO B C 1
ATOM 1810 O O . PRO B 1 102 ? -0.306 1.563 -14.102 1 91.62 102 PRO B O 1
ATOM 1813 N N . SER B 1 103 ? 1.792 1.869 -13.57 1 90.69 103 SER B N 1
ATOM 1814 C CA . SER B 1 103 ? 2.15 0.469 -13.773 1 90.69 103 SER B CA 1
ATOM 1815 C C . SER B 1 103 ? 1.709 -0.392 -12.594 1 90.69 103 SER B C 1
ATOM 1817 O O . SER B 1 103 ? 1.926 -1.605 -12.594 1 90.69 103 SER B O 1
ATOM 1819 N N . CYS B 1 104 ? 1.156 0.166 -11.555 1 93.88 104 CYS B N 1
ATOM 1820 C CA . CYS B 1 104 ? 0.699 -0.479 -10.328 1 93.88 104 CYS B CA 1
ATOM 1821 C C . CYS B 1 104 ? 1.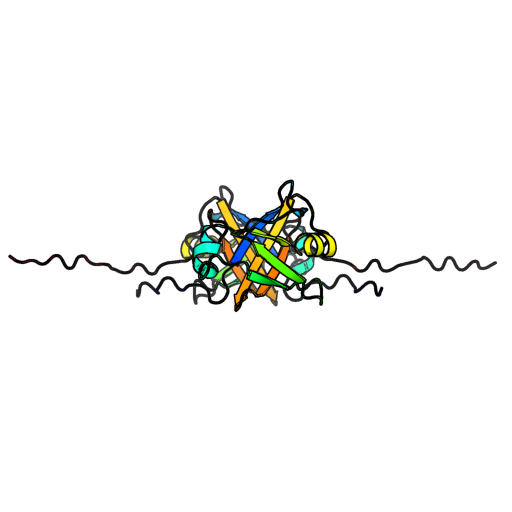877 -0.993 -9.508 1 93.88 104 CYS B C 1
ATOM 1823 O O . CYS B 1 104 ? 1.729 -1.926 -8.719 1 93.88 104 CYS B O 1
ATOM 1825 N N . SER B 1 105 ? 2.992 -0.451 -9.844 1 93.81 105 SER B N 1
ATOM 1826 C CA . SER B 1 105 ? 4.219 -0.759 -9.117 1 93.81 105 SER B CA 1
ATOM 1827 C C . SER B 1 105 ? 4.816 0.493 -8.484 1 93.81 105 SER B C 1
ATOM 1829 O O . SER B 1 105 ? 4.5 1.612 -8.891 1 93.81 105 SER B O 1
ATOM 1831 N N . GLU B 1 106 ? 5.637 0.201 -7.488 1 94 106 GLU B N 1
ATOM 1832 C CA . GLU B 1 106 ? 6.309 1.299 -6.801 1 94 106 GLU B CA 1
ATOM 1833 C C . GLU B 1 106 ? 7.133 2.137 -7.773 1 94 106 GLU B C 1
ATOM 1835 O O . GLU B 1 106 ? 7.832 1.593 -8.633 1 94 106 GLU B O 1
ATOM 1840 N N . ILE B 1 107 ? 6.941 3.445 -7.684 1 90 107 ILE B N 1
ATOM 1841 C CA . ILE B 1 107 ? 7.672 4.383 -8.531 1 90 107 ILE B CA 1
ATOM 1842 C C . ILE B 1 107 ? 9.164 4.32 -8.195 1 90 107 ILE B C 1
ATOM 1844 O O . ILE B 1 107 ? 9.539 4.316 -7.023 1 90 107 ILE B O 1
ATOM 1848 N N . GLN B 1 108 ? 9.969 4.145 -9.203 1 80.88 108 GLN B N 1
ATOM 1849 C CA . GLN B 1 108 ? 11.422 4.18 -9.055 1 80.88 108 GLN B CA 1
ATOM 1850 C C . GLN B 1 108 ? 11.984 5.539 -9.469 1 80.88 108 GLN B C 1
ATOM 1852 O O . GLN B 1 108 ? 11.609 6.082 -10.508 1 80.88 108 GLN B O 1
ATOM 1857 N N . TYR B 1 109 ? 12.625 6.121 -8.633 1 68.81 109 TYR B N 1
ATOM 1858 C CA . TYR B 1 109 ? 13.164 7.453 -8.891 1 68.81 109 TYR B CA 1
ATOM 1859 C C . TYR B 1 109 ? 14.602 7.379 -9.375 1 68.81 109 TYR B C 1
ATOM 1861 O O . TYR B 1 109 ? 15.398 6.578 -8.867 1 68.81 109 TYR B O 1
ATOM 1869 N N . GLY B 1 110 ? 14.992 7.137 -10.672 1 58 110 GLY B N 1
ATOM 1870 C CA . GLY B 1 110 ? 16.312 7.074 -11.258 1 58 110 GLY B CA 1
ATOM 1871 C C . GLY B 1 110 ? 17.047 8.398 -11.211 1 58 110 GLY B C 1
ATOM 1872 O O . GLY B 1 110 ? 16.438 9.461 -11.094 1 58 110 GLY B O 1
ATOM 1873 N N . GLY B 1 111 ? 18.266 8.336 -10.828 1 48.06 111 GLY B N 1
ATOM 1874 C CA . GLY B 1 111 ? 19.281 9.359 -11.039 1 48.06 111 GLY B CA 1
ATOM 1875 C C . GLY B 1 111 ? 19.344 9.844 -12.469 1 48.06 111 GLY B C 1
ATOM 1876 O O . GLY B 1 111 ? 19.078 9.094 -13.406 1 48.06 111 GLY B O 1
ATOM 1877 N N . TYR B 1 112 ? 18.922 10.922 -12.898 1 40.47 112 TYR B N 1
ATOM 1878 C CA . TYR B 1 112 ? 19.516 11.562 -14.062 1 40.47 112 TYR B CA 1
ATOM 1879 C C . TYR B 1 112 ? 20.984 11.195 -14.188 1 40.47 112 TYR B C 1
ATOM 1881 O O . TYR B 1 112 ? 21.812 11.672 -13.414 1 40.47 112 TYR B O 1
ATOM 1889 N N . SER B 1 113 ? 21.484 10 -14.195 1 37.56 113 SER B N 1
ATOM 1890 C CA . SER B 1 113 ? 22.844 10.023 -14.734 1 37.56 113 SER B CA 1
ATOM 1891 C C . SER B 1 113 ? 22.906 10.797 -16.047 1 37.56 113 SER B C 1
ATOM 1893 O O . SER B 1 113 ? 22 10.688 -16.875 1 37.56 113 SER B O 1
ATOM 1895 N N . ASP B 1 114 ? 23.531 11.992 -16.031 1 36.25 114 ASP B N 1
ATOM 1896 C CA . ASP B 1 114 ? 24.234 12.633 -17.141 1 36.25 114 ASP B CA 1
ATOM 1897 C C . ASP B 1 114 ? 24.922 11.594 -18.016 1 36.25 114 ASP B C 1
ATOM 1899 O O . ASP B 1 114 ? 25.953 11.047 -17.641 1 36.25 114 ASP B O 1
ATOM 1903 N N . GLU B 1 115 ? 24.5 10.539 -18.344 1 36.78 115 GLU B N 1
ATOM 1904 C CA . GLU B 1 115 ? 25.25 9.992 -19.469 1 36.78 115 GLU B CA 1
ATOM 1905 C C . GLU B 1 115 ? 25.469 11.047 -20.562 1 36.78 115 GLU B C 1
ATOM 1907 O O . GLU B 1 115 ? 24.547 11.352 -21.328 1 36.78 115 GLU B O 1
ATOM 1912 N N . GLU B 1 116 ? 26.016 12.281 -20.234 1 33.38 116 GLU B N 1
ATOM 1913 C CA . GLU B 1 116 ? 26.719 12.977 -21.297 1 33.38 116 GLU B CA 1
ATOM 1914 C C . GLU B 1 116 ? 27.672 12.031 -22.031 1 33.38 116 GLU B C 1
ATOM 1916 O O . GLU B 1 116 ? 28.406 11.266 -21.406 1 33.38 116 GLU B O 1
ATOM 1921 N N . GLU B 1 117 ? 27.359 11.578 -23.188 1 36.28 117 GLU B N 1
ATOM 1922 C CA . GLU B 1 117 ? 28.156 11.172 -24.344 1 36.28 117 GLU B CA 1
ATOM 1923 C C . GLU B 1 117 ? 29.469 11.953 -24.406 1 36.28 117 GLU B C 1
ATOM 1925 O O . GLU B 1 117 ? 29.469 13.18 -24.375 1 36.28 117 GLU B O 1
ATOM 1930 N N . ASP B 1 118 ? 30.594 11.531 -23.812 1 36.5 118 ASP B N 1
ATOM 1931 C CA . ASP B 1 118 ? 31.953 11.781 -24.281 1 36.5 118 ASP B CA 1
ATOM 1932 C C . ASP B 1 118 ? 32 11.867 -25.812 1 36.5 118 ASP B C 1
ATOM 1934 O O . ASP B 1 118 ? 31.938 10.844 -26.5 1 36.5 118 ASP B O 1
ATOM 1938 N N . LYS B 1 119 ? 31.25 12.742 -26.5 1 33.81 119 LYS B N 1
ATOM 1939 C CA . LYS B 1 119 ? 31.797 13.109 -27.812 1 33.8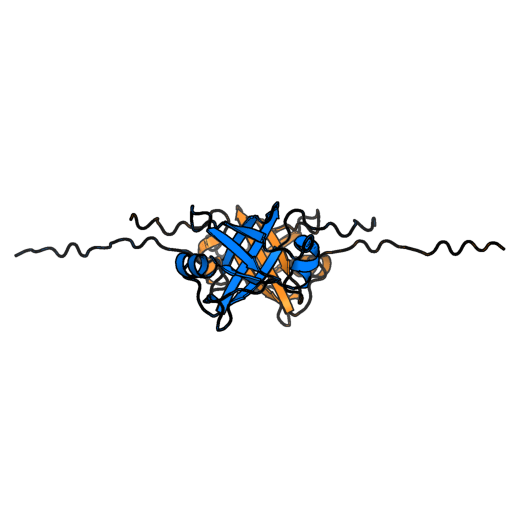1 119 LYS B CA 1
ATOM 1940 C C . LYS B 1 119 ? 33.281 13.508 -27.703 1 33.81 119 LYS B C 1
ATOM 1942 O O . LYS B 1 119 ? 33.594 14.562 -27.141 1 33.81 119 LYS B O 1
ATOM 1947 N N . LYS B 1 120 ? 34.25 12.664 -27.344 1 35.06 120 LYS B N 1
ATOM 1948 C CA . LYS B 1 120 ? 35.625 12.812 -27.828 1 35.06 120 LYS B CA 1
ATOM 1949 C C . LYS B 1 120 ? 35.656 13.352 -29.266 1 35.06 120 LYS B C 1
ATOM 1951 O O . LYS B 1 120 ? 35.094 12.734 -30.172 1 35.06 120 LYS B O 1
ATOM 1956 N N . GLY B 1 121 ? 35.562 14.641 -29.562 1 28.31 121 GLY B N 1
ATOM 1957 C CA . GLY B 1 121 ? 36.312 15.43 -30.531 1 28.31 121 GLY B CA 1
ATOM 1958 C C . GLY B 1 121 ? 37.719 14.938 -30.734 1 28.31 121 GLY B C 1
ATOM 1959 O O . GLY B 1 121 ? 38.594 15.148 -29.891 1 28.31 121 GLY B O 1
ATOM 1960 N N . LYS B 1 122 ? 37.969 13.75 -31.125 1 30.77 122 LYS B N 1
ATOM 1961 C CA . LYS B 1 122 ? 39.156 13.438 -31.922 1 30.77 122 LYS B CA 1
ATOM 1962 C C . LYS B 1 122 ? 39.219 14.328 -33.156 1 30.77 122 LYS B C 1
ATOM 1964 O O . LYS B 1 122 ? 38.5 14.125 -34.125 1 30.77 122 LYS B O 1
ATOM 1969 N N . SER B 1 123 ? 38.906 15.672 -33.031 1 22.91 123 SER B N 1
ATOM 1970 C CA . SER B 1 123 ? 39.969 16.438 -33.688 1 22.91 123 SER B CA 1
ATOM 1971 C C . SER B 1 123 ? 41.188 16.578 -32.781 1 22.91 123 SER B C 1
ATOM 1973 O O . SER B 1 123 ? 41.031 16.625 -31.562 1 22.91 123 SER B O 1
#

InterPro domains:
  IPR003340 B3 DNA binding domain [PF02362] (24-95)
  IPR003340 B3 DNA binding domain [PS50863] (11-103)
  IPR003340 B3 DNA binding domain [SM01019] (14-103)
  IPR003340 B3 DNA binding domain [cd10017] (12-98)
  IPR015300 DNA-binding pseudobarrel domain superfamily [G3DSA:2.40.330.10] (7-104)
  IPR015300 DNA-binding pseudobarrel domain superfamily [SSF101936] (9-109)
  IPR039218 REM family [PTHR31674] (11-121)

Nearest PDB structures (foldseek):
  4i1k-assembly2_B  TM=8.006E-01  e=8.336E-06  Arabidopsis thaliana
  8oj1-assembly1_A-2  TM=6.813E-01  e=2.343E-04  Marchantia polymorpha
  4ldx-assembly1_B  TM=6.650E-01  e=2.206E-04  Arabidopsis thaliana
  4ldx-assembly1_A  TM=6.661E-01  e=2.811E-04  Arabidopsis thaliana
  6ycq-assembly1_B  TM=6.998E-01  e=1.068E-03  Arabidopsis thaliana

Radius of gyration: 21.19 Å; Cα contacts (8 Å, |Δi|>4): 472; chains: 2; bounding box: 77×45×69 Å

Organism: NCBI:txid109376

Solvent-accessible surface area (backbone atoms only — not comparable to full-atom values): 13807 Å² total; per-residue (Å²): 129,82,41,55,62,48,58,72,61,91,54,46,38,36,51,42,74,32,46,95,68,43,61,65,37,41,74,49,42,62,66,46,38,57,73,74,58,59,77,56,91,59,78,41,72,31,39,41,33,36,92,90,42,92,60,72,42,58,27,29,30,57,80,61,23,36,31,59,44,38,35,58,50,37,59,74,64,66,63,50,81,66,21,34,38,36,37,33,35,73,56,94,55,29,27,43,44,48,49,25,34,91,61,34,22,50,63,67,60,61,24,60,69,78,74,70,76,78,69,79,74,78,115,127,80,35,54,60,49,56,73,62,90,54,46,37,36,51,41,73,32,45,94,68,44,61,64,36,41,74,48,43,62,64,46,38,58,74,76,58,59,79,56,90,63,76,41,73,31,38,41,31,36,90,88,43,92,61,74,40,59,26,28,31,57,81,61,22,37,31,59,45,39,37,59,50,38,58,76,63,67,64,52,82,65,21,35,37,37,36,32,35,73,55,93,52,28,26,44,44,48,50,25,35,91,62,32,21,48,64,68,59,57,27,66,67,76,74,68,75,80,73,74,70,84,113

Foldseek 3Di:
DPPPPPPDDLWDKDKDAAAPPVLAKAFADPVCCVVPPPPDQDKDWAWEAEPQDPDIWIFIDHRRITHPRSNVVCVVLVPDHGKMKMWTHNPPRYTYIFIADPVRDTDHDDDPPPPPPPPPPPD/DPPPPPPDDLWDKDKDAAAPPVLAKAFADPVCCVVPPVPDQDKDWAWEAEPQDPDIWIFIDHRRITHPRSNVVCVVVVPDHGKMKMWTHNPPRYTYIFIADPVRDTDHDDDPPPPPPPPPPPD

Sequence (246 aa):
MANSPLHSPINPHFFQPLLPGFTNHLDIPVAFFLKHLERNNKRKTAKLRSDASETTWRVEIDGQRLSDGWEDFAVGHDLRLGDIVIFRHEGELVFHVTALGPSCSEIQYGGYSDEEEDKKGKSMANSPLHSPINPHFFQPLLPGFTNHLDIPVAFFLKHLERNNKRKTAKLRSDASETTWRVEIDGQRLSDGWEDFAVGHDLRLGDIVIFRHEGELVFHVTALGPSCSEIQYGGYSDEEEDKKGKS

pLDDT: mean 82.68, std 22.13, range [22.64, 98.25]